Protein AF-A0A920N0S4-F1 (afdb_monomer)

Structure (mmCIF, N/CA/C/O backbone):
data_AF-A0A920N0S4-F1
#
_entry.id   AF-A0A920N0S4-F1
#
loop_
_atom_site.group_PDB
_atom_site.id
_atom_site.type_symbol
_atom_site.label_atom_id
_atom_site.label_alt_id
_atom_site.label_comp_id
_atom_site.label_asym_id
_atom_site.label_entity_id
_atom_site.label_seq_id
_atom_site.pdbx_PDB_ins_code
_atom_site.Cartn_x
_atom_site.Cartn_y
_atom_site.Cartn_z
_atom_site.occupancy
_atom_site.B_iso_or_equiv
_atom_site.auth_seq_id
_atom_site.auth_comp_id
_atom_site.auth_asym_id
_atom_site.auth_atom_id
_atom_site.pdbx_PDB_model_num
ATOM 1 N N . MET A 1 1 ? 4.474 -40.542 64.700 1.00 45.81 1 MET A N 1
ATOM 2 C CA . MET A 1 1 ? 4.600 -39.712 63.486 1.00 45.81 1 MET A CA 1
ATOM 3 C C . MET A 1 1 ? 3.726 -40.309 62.393 1.00 45.81 1 MET A C 1
ATOM 5 O O . MET A 1 1 ? 4.034 -41.413 61.963 1.00 45.81 1 MET A O 1
ATOM 9 N N . PRO A 1 2 ? 2.657 -39.629 61.958 1.00 41.72 2 PRO A N 1
ATOM 10 C CA . PRO A 1 2 ? 2.145 -39.793 60.608 1.00 41.72 2 PRO A CA 1
ATOM 11 C C . PRO A 1 2 ? 2.327 -38.503 59.801 1.00 41.72 2 PRO A C 1
ATOM 13 O O . PRO A 1 2 ? 2.263 -37.389 60.316 1.00 41.72 2 PRO A O 1
ATOM 16 N N . SER A 1 3 ? 2.632 -38.725 58.531 1.00 47.34 3 SER A N 1
ATOM 17 C CA . SER A 1 3 ? 3.004 -37.777 57.488 1.00 47.34 3 SER A CA 1
ATOM 18 C C . SER A 1 3 ? 1.911 -36.733 57.211 1.00 47.34 3 SER A C 1
ATOM 20 O O . SER A 1 3 ? 0.746 -37.074 57.017 1.00 47.34 3 SER A O 1
ATOM 22 N N . LEU A 1 4 ? 2.318 -35.458 57.150 1.00 46.31 4 LEU A N 1
ATOM 23 C CA . LEU A 1 4 ? 1.557 -34.387 56.508 1.00 46.31 4 LEU A CA 1
ATOM 24 C C . LEU A 1 4 ? 1.602 -34.626 54.992 1.00 46.31 4 LEU A C 1
ATOM 26 O O . LEU A 1 4 ? 2.675 -34.574 54.388 1.00 46.31 4 LEU A O 1
ATOM 30 N N . LEU A 1 5 ? 0.449 -34.890 54.381 1.00 49.06 5 LEU A N 1
ATOM 31 C CA . LEU A 1 5 ? 0.295 -34.879 52.931 1.00 49.06 5 LEU A CA 1
ATOM 32 C C . LEU A 1 5 ? 0.122 -33.417 52.488 1.00 49.06 5 LEU A C 1
ATOM 34 O O . LEU A 1 5 ? -0.918 -32.805 52.728 1.00 49.06 5 LEU A O 1
ATOM 38 N N . SER A 1 6 ? 1.154 -32.839 51.880 1.00 50.31 6 SER A N 1
ATOM 39 C CA . SER A 1 6 ? 1.093 -31.500 51.289 1.00 50.31 6 SER A CA 1
ATOM 40 C C . SER A 1 6 ? 0.199 -31.514 50.049 1.00 50.31 6 SER A C 1
ATOM 42 O O . SER A 1 6 ? 0.543 -32.120 49.034 1.00 50.31 6 SER A O 1
ATOM 44 N N . LEU A 1 7 ? -0.947 -30.835 50.118 1.00 47.00 7 LEU A N 1
ATOM 45 C CA . LEU A 1 7 ? -1.831 -30.620 48.975 1.00 47.00 7 LEU A CA 1
ATOM 46 C C . LEU A 1 7 ? -1.265 -29.477 48.111 1.00 47.00 7 LEU A C 1
ATOM 48 O O . LEU A 1 7 ? -1.441 -28.299 48.416 1.00 47.00 7 LEU A O 1
ATOM 52 N N . LEU A 1 8 ? -0.553 -29.821 47.039 1.00 51.75 8 LEU A N 1
ATOM 53 C CA . LEU A 1 8 ? -0.160 -28.873 45.993 1.00 51.75 8 LEU A CA 1
ATOM 54 C C . LEU A 1 8 ? -1.383 -28.571 45.119 1.00 51.75 8 LEU A C 1
ATOM 56 O O . LEU A 1 8 ? -1.736 -29.340 44.227 1.00 51.75 8 LEU A O 1
ATOM 60 N N . VAL A 1 9 ? -2.045 -27.445 45.382 1.00 54.50 9 VAL A N 1
ATOM 61 C CA . VAL A 1 9 ? -3.072 -26.901 44.486 1.00 54.50 9 VAL A CA 1
ATOM 62 C C . VAL A 1 9 ? -2.357 -26.238 43.308 1.00 54.50 9 VAL A C 1
ATOM 64 O O . VAL A 1 9 ? -1.914 -25.096 43.390 1.00 54.50 9 VAL A O 1
ATOM 67 N N . LEU A 1 10 ? -2.220 -26.971 42.204 1.00 52.03 10 LEU A N 1
ATOM 68 C CA . LEU A 1 10 ? -1.845 -26.406 40.910 1.00 52.03 10 LEU A CA 1
ATOM 69 C C . LEU A 1 10 ? -3.023 -25.576 40.387 1.00 52.03 10 LEU A C 1
ATOM 71 O O . LEU A 1 10 ? -3.977 -26.106 39.820 1.00 52.03 10 LEU A O 1
ATOM 75 N N . TRP A 1 11 ? -2.965 -24.261 40.586 1.00 54.91 11 TRP A N 1
ATOM 76 C CA . TRP A 1 11 ? -3.819 -23.314 39.873 1.00 54.91 11 TRP A CA 1
ATOM 77 C C . TRP A 1 11 ? -3.369 -23.272 38.409 1.00 54.91 11 TRP A C 1
ATOM 79 O O . TRP A 1 11 ? -2.492 -22.500 38.023 1.00 54.91 11 TRP A O 1
ATOM 89 N N . ALA A 1 12 ? -3.944 -24.143 37.582 1.00 57.81 12 ALA A N 1
ATOM 90 C CA . ALA A 1 12 ? -3.866 -23.989 36.140 1.00 57.81 12 ALA A CA 1
ATOM 91 C C . ALA A 1 12 ? -4.608 -22.696 35.781 1.00 57.81 12 ALA A C 1
ATOM 93 O O . ALA A 1 12 ? -5.837 -22.639 35.837 1.00 57.81 12 ALA A O 1
ATOM 94 N N . VAL A 1 13 ? -3.864 -21.640 35.444 1.00 60.25 13 VAL A N 1
ATOM 95 C CA . VAL A 1 13 ? -4.428 -20.426 34.848 1.00 60.25 13 VAL A CA 1
ATOM 96 C C . VAL A 1 13 ? -4.911 -20.805 33.450 1.00 60.25 13 VAL A C 1
ATOM 98 O O . VAL A 1 13 ? -4.206 -20.649 32.457 1.00 60.25 13 VAL A O 1
ATOM 101 N N . ALA A 1 14 ? -6.119 -21.354 33.371 1.00 58.28 14 ALA A N 1
ATOM 102 C CA . ALA A 1 14 ? -6.861 -21.435 32.131 1.00 58.28 14 ALA A CA 1
ATOM 103 C C . ALA A 1 14 ? -7.267 -20.002 31.784 1.00 58.28 14 ALA A C 1
ATOM 105 O O . ALA A 1 14 ? -8.325 -19.530 32.199 1.00 58.28 14 ALA A O 1
ATOM 106 N N . VAL A 1 15 ? -6.402 -19.273 31.072 1.00 59.06 15 VAL A N 1
ATOM 107 C CA . VAL A 1 15 ? -6.841 -18.050 30.397 1.00 59.06 15 VAL A CA 1
ATOM 108 C C . VAL A 1 15 ? -8.001 -18.485 29.500 1.00 59.06 15 VAL A C 1
ATOM 110 O O . VAL A 1 15 ? -7.798 -19.344 28.637 1.00 59.06 15 VAL A O 1
ATOM 113 N N . PRO A 1 16 ? -9.232 -17.997 29.724 1.00 62.25 16 PRO A N 1
ATOM 114 C CA . PRO A 1 16 ? -10.369 -18.480 28.965 1.00 62.25 16 PRO A CA 1
ATOM 115 C C . PRO A 1 16 ? -10.143 -18.121 27.498 1.00 62.25 16 PRO A C 1
ATOM 117 O O . PRO A 1 16 ? -9.865 -16.966 27.182 1.00 62.25 16 PRO A O 1
ATOM 120 N N . LEU A 1 17 ? -10.289 -19.104 26.608 1.00 62.53 17 LEU A N 1
ATOM 121 C CA . LEU A 1 17 ? -10.136 -18.980 25.151 1.00 62.53 17 LEU A CA 1
ATOM 122 C C . LEU A 1 17 ? -10.852 -17.733 24.584 1.00 62.53 17 LEU A C 1
ATOM 124 O O . LEU A 1 17 ? -10.330 -17.046 23.712 1.00 62.53 17 LEU A O 1
ATOM 128 N N . ARG A 1 18 ? -11.987 -17.361 25.191 1.00 61.19 18 ARG A N 1
ATOM 129 C CA . ARG A 1 18 ? -12.744 -16.128 24.914 1.00 61.19 18 ARG A CA 1
ATOM 130 C C . ARG A 1 18 ? -11.948 -14.828 25.066 1.00 61.19 18 ARG A C 1
ATOM 132 O O . ARG A 1 18 ? -12.158 -13.902 24.294 1.00 61.19 18 ARG A O 1
ATOM 139 N N . ALA A 1 19 ? -11.077 -14.717 26.066 1.00 62.78 19 ALA A N 1
ATOM 140 C CA . ALA A 1 19 ? -10.264 -13.518 26.266 1.00 62.78 19 ALA A CA 1
ATOM 141 C C . ALA A 1 19 ? -9.193 -13.379 25.173 1.00 62.78 19 ALA A C 1
ATOM 143 O O . ALA A 1 19 ? -8.926 -12.265 24.726 1.00 62.78 19 ALA A O 1
ATOM 144 N N . ALA A 1 20 ? -8.632 -14.502 24.711 1.00 63.59 20 ALA A N 1
ATOM 145 C CA . ALA A 1 20 ? -7.698 -14.527 23.590 1.00 63.59 20 ALA A CA 1
ATOM 146 C C . ALA A 1 20 ? -8.391 -14.155 22.266 1.00 63.59 20 ALA A C 1
ATOM 148 O O . ALA A 1 20 ? -7.874 -13.312 21.542 1.00 63.59 20 ALA A O 1
ATOM 149 N N . GLU A 1 21 ? -9.591 -14.683 21.991 1.00 63.84 21 GLU A N 1
ATOM 150 C CA . GLU A 1 21 ? -10.381 -14.314 20.801 1.00 63.84 21 GLU A CA 1
ATOM 151 C C . GLU A 1 21 ? -10.767 -12.823 20.782 1.00 63.84 21 GLU A C 1
ATOM 153 O O . GLU A 1 21 ? -10.617 -12.152 19.765 1.00 63.84 21 GLU A O 1
ATOM 158 N N . ILE A 1 22 ? -11.206 -12.260 21.917 1.00 68.81 22 ILE A N 1
ATOM 159 C CA . ILE A 1 22 ? -11.547 -10.826 22.014 1.00 68.81 22 ILE A CA 1
ATOM 160 C C . ILE A 1 22 ? -10.312 -9.936 21.827 1.00 68.81 22 ILE A C 1
ATOM 162 O O . ILE A 1 22 ? -10.424 -8.831 21.291 1.00 68.81 22 ILE A O 1
ATOM 166 N N . ALA A 1 23 ? -9.147 -10.370 22.312 1.00 71.44 23 ALA A N 1
ATOM 167 C CA . ALA A 1 23 ? -7.898 -9.651 22.090 1.00 71.44 23 ALA A CA 1
ATOM 168 C C . ALA A 1 23 ? -7.498 -9.693 20.608 1.00 71.44 23 ALA A C 1
ATOM 170 O O . ALA A 1 23 ? -7.101 -8.668 20.056 1.00 71.44 23 ALA A O 1
ATOM 171 N N . ASP A 1 24 ? -7.680 -10.841 19.957 1.00 81.38 24 ASP A N 1
ATOM 172 C CA . ASP A 1 24 ? -7.362 -11.048 18.546 1.00 81.38 24 ASP A CA 1
ATOM 173 C C . ASP A 1 24 ? -8.253 -10.201 17.612 1.00 81.38 24 ASP A C 1
ATOM 175 O O . ASP A 1 24 ? -7.750 -9.605 16.660 1.00 81.38 24 ASP A O 1
ATOM 179 N N . ASP A 1 25 ? -9.533 -10.016 17.965 1.00 90.56 25 ASP A N 1
ATOM 180 C CA . ASP A 1 25 ? -10.475 -9.088 17.308 1.00 90.56 25 ASP A CA 1
ATOM 181 C C . ASP A 1 25 ? -10.088 -7.599 17.466 1.00 90.56 25 ASP A C 1
ATOM 183 O O . ASP A 1 25 ? -10.662 -6.732 16.806 1.00 90.56 25 ASP A O 1
ATOM 187 N N . LYS A 1 26 ? -9.139 -7.263 18.350 1.00 91.56 26 LYS A N 1
ATOM 188 C CA . LYS A 1 26 ? -8.695 -5.879 18.611 1.00 91.56 26 LYS A CA 1
ATOM 189 C C . LYS A 1 26 ? -7.264 -5.604 18.159 1.00 91.56 26 LYS A C 1
ATOM 191 O O . LYS A 1 26 ? -6.896 -4.437 18.014 1.00 91.56 26 LYS A O 1
ATOM 196 N N . THR A 1 27 ? -6.454 -6.639 17.946 1.00 96.88 27 THR A N 1
ATOM 197 C CA . THR A 1 27 ? -5.087 -6.499 17.438 1.00 96.88 27 THR A CA 1
ATOM 198 C C . THR A 1 27 ? -5.108 -5.994 15.998 1.00 96.88 27 THR A C 1
ATOM 200 O O . THR A 1 27 ? -5.708 -6.610 15.120 1.00 96.88 27 THR A O 1
ATOM 203 N N . LEU A 1 28 ? -4.407 -4.889 15.734 1.00 98.56 28 LEU A N 1
ATOM 204 C CA . LEU A 1 28 ? -4.294 -4.325 14.392 1.00 98.56 28 LEU A CA 1
ATOM 205 C C . LEU A 1 28 ? -3.564 -5.296 13.456 1.00 98.56 28 LEU A C 1
ATOM 207 O O . LEU A 1 28 ? -2.417 -5.664 13.713 1.00 98.56 28 LEU A O 1
ATOM 211 N N . ARG A 1 29 ? -4.206 -5.686 12.353 1.00 98.69 29 ARG A N 1
ATOM 212 C CA . ARG A 1 29 ? -3.587 -6.518 11.313 1.00 98.69 29 ARG A CA 1
ATOM 213 C C . ARG A 1 29 ? -2.856 -5.641 10.317 1.00 98.69 29 ARG A C 1
ATOM 215 O O . ARG A 1 29 ? -3.482 -4.852 9.612 1.00 98.69 29 ARG A O 1
ATOM 222 N N . VAL A 1 30 ? -1.538 -5.766 10.265 1.00 98.88 30 VAL A N 1
ATOM 223 C CA . VAL A 1 30 ? -0.697 -5.002 9.345 1.00 98.88 30 VAL A CA 1
ATOM 224 C C . VAL A 1 30 ? -0.397 -5.849 8.119 1.00 98.88 30 VAL A C 1
ATOM 226 O O . VAL A 1 30 ? 0.149 -6.944 8.217 1.00 98.88 30 VAL A O 1
ATOM 229 N N . PHE A 1 31 ? -0.729 -5.308 6.960 1.00 98.94 31 PHE A N 1
ATOM 230 C CA . PHE A 1 31 ? -0.519 -5.913 5.659 1.00 98.94 31 PHE A CA 1
ATOM 231 C C . PHE A 1 31 ? 0.502 -5.090 4.878 1.00 98.94 31 PHE A C 1
ATOM 233 O O . PHE A 1 31 ? 0.344 -3.880 4.719 1.00 98.94 31 PHE A O 1
ATOM 240 N N . ILE A 1 32 ? 1.558 -5.730 4.388 1.00 98.94 32 ILE A N 1
ATOM 241 C CA . ILE A 1 32 ? 2.619 -5.053 3.640 1.00 98.94 32 ILE A CA 1
ATOM 242 C C . ILE A 1 32 ? 2.406 -5.311 2.151 1.00 98.94 32 ILE A C 1
ATOM 244 O O . ILE A 1 32 ? 2.214 -6.448 1.744 1.00 98.94 32 ILE A O 1
ATOM 248 N N . PHE A 1 33 ? 2.435 -4.262 1.339 1.00 98.94 33 PHE A N 1
ATOM 249 C CA . PHE A 1 33 ? 2.289 -4.304 -0.111 1.00 98.94 33 PHE A CA 1
ATOM 250 C C . PHE A 1 33 ? 3.579 -3.799 -0.748 1.00 98.94 33 PHE A C 1
ATOM 252 O O . PHE A 1 33 ? 4.012 -2.679 -0.472 1.00 98.94 33 PHE A O 1
ATOM 259 N N . ALA A 1 34 ? 4.183 -4.603 -1.616 1.00 98.81 34 ALA A N 1
ATOM 260 C CA . ALA A 1 34 ? 5.429 -4.258 -2.279 1.00 98.81 34 ALA A CA 1
ATOM 261 C C . ALA A 1 34 ? 5.459 -4.710 -3.744 1.00 98.81 34 ALA A C 1
ATOM 263 O O . ALA A 1 34 ? 4.808 -5.684 -4.125 1.00 98.81 34 ALA A O 1
ATOM 264 N N . GLY A 1 35 ? 6.183 -3.972 -4.585 1.00 98.25 35 GLY A N 1
ATOM 265 C CA . GLY A 1 35 ? 6.384 -4.349 -5.984 1.00 98.25 35 GLY A CA 1
ATOM 266 C C . GLY A 1 35 ? 6.456 -3.171 -6.950 1.00 98.25 35 GLY A C 1
ATOM 267 O O . GLY A 1 35 ? 6.890 -2.073 -6.592 1.00 98.25 35 GLY A O 1
ATOM 268 N N . GLN A 1 36 ? 6.037 -3.392 -8.196 1.00 97.69 36 GLN A N 1
ATOM 269 C CA . GLN A 1 36 ? 6.208 -2.418 -9.277 1.00 97.69 36 GLN A CA 1
ATOM 270 C C . GLN A 1 36 ? 4.921 -1.690 -9.694 1.00 97.69 36 GLN A C 1
ATOM 272 O O . GLN A 1 36 ? 4.044 -1.457 -8.871 1.00 97.69 36 GLN A O 1
ATOM 277 N N . SER A 1 37 ? 4.805 -1.267 -10.957 1.00 97.31 37 SER A N 1
ATOM 278 C CA . SER A 1 37 ? 3.706 -0.455 -11.503 1.00 97.31 37 SER A CA 1
ATOM 279 C C . SER A 1 37 ? 2.335 -1.076 -11.253 1.00 97.31 37 SER A C 1
ATOM 281 O O . SER A 1 37 ? 1.411 -0.368 -10.860 1.00 97.31 37 SER A O 1
ATOM 283 N N . ASN A 1 38 ? 2.209 -2.395 -11.381 1.00 97.56 38 ASN A N 1
ATOM 284 C CA . ASN A 1 38 ? 0.956 -3.088 -11.090 1.00 97.56 38 ASN A CA 1
ATOM 285 C C . ASN A 1 38 ? 0.594 -3.026 -9.599 1.00 97.56 38 ASN A C 1
ATOM 287 O O . ASN A 1 38 ? -0.568 -2.815 -9.260 1.00 97.56 38 ASN A O 1
ATOM 291 N N . MET A 1 39 ? 1.587 -3.101 -8.702 1.00 98.50 39 MET A N 1
ATOM 292 C CA . MET A 1 39 ? 1.379 -2.841 -7.275 1.00 98.50 39 MET A CA 1
ATOM 293 C C . MET A 1 39 ? 1.001 -1.379 -7.018 1.00 98.50 39 MET A C 1
ATOM 295 O O . MET A 1 39 ? 0.101 -1.104 -6.231 1.00 98.50 39 MET A O 1
ATOM 299 N N . VAL A 1 40 ? 1.659 -0.424 -7.684 1.00 98.19 40 VAL A N 1
ATOM 300 C CA . VAL A 1 40 ? 1.305 1.003 -7.606 1.00 98.19 40 VAL A CA 1
ATOM 301 C C . VAL A 1 40 ? -0.158 1.213 -8.011 1.00 98.19 40 VAL A C 1
ATOM 303 O O . VAL A 1 40 ? -0.849 1.981 -7.345 1.00 98.19 40 VAL A O 1
ATOM 306 N N . GLY A 1 41 ? -0.637 0.485 -9.021 1.00 97.06 41 GLY A N 1
ATOM 307 C CA . GLY A 1 41 ? -1.907 0.737 -9.699 1.00 97.06 41 GLY A CA 1
ATOM 308 C C . GLY A 1 41 ? -1.732 1.635 -10.924 1.00 97.06 41 GLY A C 1
ATOM 309 O O . GLY A 1 41 ? -2.649 2.368 -11.289 1.00 97.06 41 GLY A O 1
ATOM 310 N N . SER A 1 42 ? -0.537 1.654 -11.524 1.00 95.62 42 SER A N 1
ATOM 311 C CA . SER A 1 42 ? -0.236 2.461 -12.709 1.00 95.62 42 SER A CA 1
ATOM 312 C C . SER A 1 42 ? -1.216 2.177 -13.850 1.00 95.62 42 SER A C 1
ATOM 314 O O . SER A 1 42 ? -1.773 1.089 -13.952 1.00 95.62 42 SER A O 1
ATOM 316 N N . ASP A 1 43 ? -1.451 3.195 -14.678 1.00 93.31 43 ASP A N 1
ATOM 317 C CA . ASP A 1 43 ? -2.398 3.209 -15.806 1.00 93.31 43 ASP A CA 1
ATOM 318 C C . ASP A 1 43 ? -3.881 3.014 -15.464 1.00 93.31 43 ASP A C 1
ATOM 320 O O . ASP A 1 43 ? -4.752 3.237 -16.314 1.00 93.31 43 ASP A O 1
ATOM 324 N N . SER A 1 44 ? -4.199 2.726 -14.204 1.00 95.38 44 SER A N 1
ATOM 325 C CA . SER A 1 44 ? -5.551 2.880 -13.691 1.00 95.38 44 SER A CA 1
ATOM 326 C C . SER A 1 44 ? -5.912 4.360 -13.525 1.00 95.38 44 SER A C 1
ATOM 328 O O . SER A 1 44 ? -5.057 5.244 -13.458 1.00 95.38 44 SER A O 1
ATOM 330 N N . LYS A 1 45 ? -7.211 4.646 -13.476 1.00 96.38 45 LYS A N 1
ATOM 331 C CA . LYS A 1 45 ? -7.749 6.004 -13.394 1.00 96.38 45 LYS A CA 1
ATOM 332 C C . LYS A 1 45 ? -8.960 5.986 -12.479 1.00 96.38 45 LYS A C 1
ATOM 334 O O . LYS A 1 45 ? -9.964 5.364 -12.816 1.00 96.38 45 LYS A O 1
ATOM 339 N N . VAL A 1 46 ? -8.908 6.723 -11.370 1.00 96.75 46 VAL A N 1
ATOM 340 C CA . VAL A 1 46 ? -10.055 6.869 -10.452 1.00 96.75 46 VAL A CA 1
ATOM 341 C C . VAL A 1 46 ? -11.312 7.315 -11.208 1.00 96.75 46 VAL A C 1
ATOM 343 O O . VAL A 1 46 ? -12.395 6.784 -10.987 1.00 96.75 46 VAL A O 1
ATOM 346 N N . LYS A 1 47 ? -11.171 8.223 -12.184 1.00 96.38 47 LYS A N 1
ATOM 347 C CA . LYS A 1 47 ? -12.289 8.695 -13.022 1.00 96.38 47 LYS A CA 1
ATOM 348 C C . LYS A 1 47 ? -13.003 7.589 -13.811 1.00 96.38 47 LYS A C 1
ATOM 350 O O . LYS A 1 47 ? -14.174 7.745 -14.139 1.00 96.38 47 LYS A O 1
ATOM 355 N N . ASP A 1 48 ? -12.316 6.490 -14.118 1.00 95.94 48 ASP A N 1
ATOM 356 C CA . ASP A 1 48 ? -12.871 5.373 -14.881 1.00 95.94 48 ASP A CA 1
ATOM 357 C C . ASP A 1 48 ? -13.564 4.336 -13.980 1.00 95.94 48 ASP A C 1
ATOM 359 O O . ASP A 1 48 ? -14.194 3.416 -14.494 1.00 95.94 48 ASP A O 1
ATOM 363 N N . ILE A 1 49 ? -13.516 4.482 -12.648 1.00 95.56 49 ILE A N 1
ATOM 364 C CA . ILE A 1 49 ? -13.995 3.457 -11.706 1.00 95.56 49 ILE A CA 1
ATOM 365 C C . ILE A 1 49 ? -15.476 3.108 -11.884 1.00 95.56 49 ILE A C 1
ATOM 367 O O . ILE A 1 49 ? -15.866 1.950 -11.753 1.00 95.56 49 ILE A O 1
ATOM 371 N N . LYS A 1 50 ? -16.296 4.085 -12.290 1.00 95.25 50 LYS A N 1
ATOM 372 C CA . LYS A 1 50 ? -17.729 3.897 -12.572 1.00 95.25 50 LYS A CA 1
ATOM 373 C C . LYS A 1 50 ? -17.995 2.910 -13.712 1.00 95.25 50 LYS A C 1
ATOM 375 O O . LYS A 1 50 ? -19.089 2.365 -13.798 1.00 95.25 50 LYS A O 1
ATOM 380 N N . ARG A 1 51 ? -17.002 2.657 -14.570 1.00 96.44 51 ARG A N 1
ATOM 381 C CA . ARG A 1 51 ? -17.077 1.681 -15.668 1.00 96.44 51 ARG A CA 1
ATOM 382 C C . ARG A 1 51 ? -16.866 0.243 -15.191 1.00 96.44 51 ARG A C 1
ATOM 384 O O . ARG A 1 51 ? -17.089 -0.680 -15.966 1.00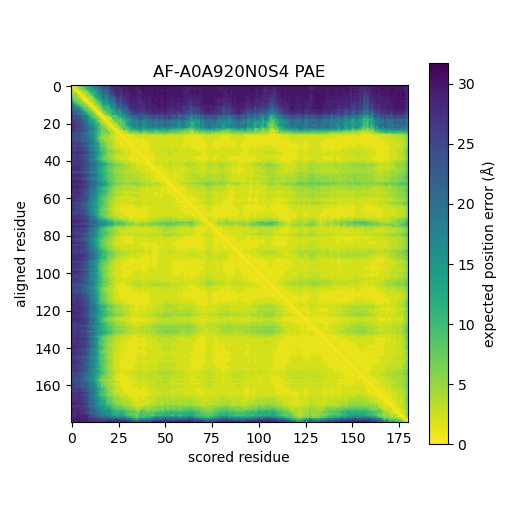 96.44 51 ARG A O 1
ATOM 391 N N . PHE A 1 52 ? -16.462 0.050 -13.935 1.00 94.44 52 PHE A N 1
ATOM 392 C CA . PHE A 1 52 ? -16.209 -1.255 -13.336 1.00 94.44 52 PHE A CA 1
ATOM 393 C C . PHE A 1 52 ? -17.044 -1.410 -12.054 1.00 94.44 52 PHE A C 1
ATOM 395 O O . PHE A 1 52 ? -16.535 -1.179 -10.955 1.00 94.44 52 PHE A O 1
ATOM 402 N N . PRO A 1 53 ? -18.326 -1.815 -12.168 1.00 94.12 53 PRO A N 1
ATOM 403 C CA . PRO A 1 53 ? -19.279 -1.808 -11.057 1.00 94.12 53 PRO A CA 1
ATOM 404 C C . PRO A 1 53 ? -18.793 -2.461 -9.753 1.00 94.12 53 PRO A C 1
ATOM 406 O O . PRO A 1 53 ? -19.031 -1.880 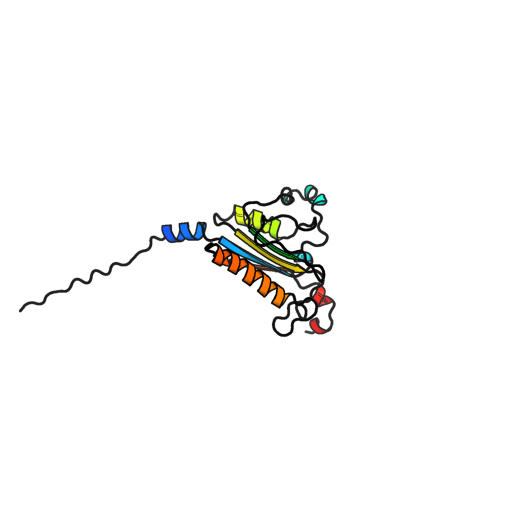-8.695 1.00 94.12 53 PRO A O 1
ATOM 409 N N . PRO A 1 54 ? -18.050 -3.592 -9.768 1.00 94.06 54 PRO A N 1
ATOM 410 C CA . PRO A 1 54 ? -17.533 -4.181 -8.534 1.00 94.06 54 PRO A CA 1
ATOM 411 C C . PRO A 1 54 ? -16.598 -3.265 -7.734 1.00 94.06 54 PRO A C 1
ATOM 413 O O . PRO A 1 54 ? -16.406 -3.497 -6.543 1.00 94.06 54 PRO A O 1
ATOM 416 N N . PHE A 1 55 ? -15.996 -2.243 -8.345 1.00 95.25 55 PHE A N 1
ATOM 417 C CA . PHE A 1 55 ? -15.007 -1.358 -7.720 1.00 95.25 55 PHE A CA 1
ATOM 418 C C . PHE A 1 55 ? -15.545 0.031 -7.373 1.00 95.25 55 PHE A C 1
ATOM 420 O O . PHE A 1 55 ? -14.830 0.796 -6.733 1.00 95.25 55 PHE A O 1
ATOM 427 N N . VAL A 1 56 ? -16.795 0.342 -7.720 1.00 96.50 56 VAL A N 1
ATOM 428 C CA . VAL A 1 56 ? -17.435 1.608 -7.335 1.00 96.50 56 VAL A CA 1
ATOM 429 C C . VAL A 1 56 ? -17.396 1.788 -5.813 1.00 96.50 56 VAL A C 1
ATOM 431 O O . VAL A 1 56 ? -17.583 0.832 -5.054 1.00 96.50 56 VAL A O 1
ATOM 434 N N . GLY A 1 57 ? -17.115 3.016 -5.380 1.00 96.06 57 GLY A N 1
ATOM 435 C CA . GLY A 1 57 ? -16.915 3.405 -3.988 1.00 96.06 57 GLY A CA 1
ATOM 436 C C . GLY A 1 57 ? -15.453 3.353 -3.538 1.00 96.06 57 GLY A C 1
ATOM 437 O O . GLY A 1 57 ? -15.114 4.003 -2.555 1.00 96.06 57 GLY A O 1
ATOM 438 N N . LEU A 1 58 ? -14.566 2.642 -4.249 1.00 96.62 58 LEU A N 1
ATOM 439 C CA . LEU A 1 58 ? -13.133 2.611 -3.915 1.00 96.62 58 LEU A CA 1
ATOM 440 C C . LEU A 1 58 ? -12.403 3.918 -4.266 1.00 96.62 58 LEU A C 1
ATOM 442 O O . LEU A 1 58 ? -11.237 4.075 -3.914 1.00 96.62 58 LEU A O 1
ATOM 446 N N . GLU A 1 59 ? -13.068 4.855 -4.943 1.00 95.62 59 GLU A N 1
ATOM 447 C CA . GLU A 1 59 ? -12.584 6.222 -5.123 1.00 95.62 59 GLU A CA 1
ATOM 448 C C . GLU A 1 59 ? -12.655 7.074 -3.849 1.00 95.62 59 GLU A C 1
ATOM 450 O O . GLU A 1 59 ? -12.018 8.124 -3.796 1.00 95.62 59 GLU A O 1
ATOM 455 N N . GLN A 1 60 ? -13.432 6.644 -2.851 1.00 97.00 60 GLN A N 1
ATOM 456 C CA . GLN A 1 60 ? -13.583 7.346 -1.580 1.00 97.00 60 GLN A CA 1
ATOM 457 C C . GLN A 1 60 ? -12.583 6.826 -0.539 1.00 97.00 60 GLN A C 1
ATOM 459 O O . GLN A 1 60 ? -12.212 5.646 -0.579 1.00 97.00 60 GLN A O 1
ATOM 464 N N . PRO A 1 61 ? -12.176 7.668 0.426 1.00 98.12 61 PRO A N 1
ATOM 465 C CA . PRO A 1 61 ? -11.405 7.212 1.572 1.00 98.12 61 PRO A CA 1
ATOM 466 C C . PRO A 1 61 ? -12.113 6.096 2.355 1.00 98.12 61 PRO A C 1
ATOM 468 O O . PRO A 1 61 ? -13.314 6.144 2.622 1.00 98.12 61 PRO A O 1
ATOM 471 N N . GLN A 1 62 ? -11.345 5.090 2.763 1.00 98.44 62 GLN A N 1
ATOM 472 C CA . GLN A 1 62 ? -11.731 4.047 3.707 1.00 98.44 62 GLN A CA 1
ATOM 473 C C . GLN A 1 62 ? -11.198 4.433 5.094 1.00 98.44 62 GLN A C 1
ATOM 475 O O . GLN A 1 62 ? -10.144 3.968 5.521 1.00 98.44 62 GLN A O 1
ATOM 480 N N . GLU A 1 63 ? -11.930 5.306 5.791 1.00 98.12 63 GLU A N 1
ATOM 481 C CA . GLU A 1 63 ? -11.511 5.966 7.047 1.00 98.12 63 GLU A CA 1
ATOM 482 C C . GLU A 1 63 ? -11.120 5.005 8.183 1.00 98.12 63 GLU A C 1
ATOM 484 O O . GLU A 1 63 ? -10.320 5.336 9.056 1.00 98.12 63 GLU A O 1
ATOM 489 N N . SER A 1 64 ? -11.669 3.788 8.187 1.00 97.38 64 SER A N 1
ATOM 490 C CA . SER A 1 64 ? -11.357 2.766 9.192 1.00 97.38 64 SER A CA 1
ATOM 491 C C . SER A 1 64 ? -10.030 2.037 8.945 1.00 97.38 64 SER A C 1
ATOM 493 O O . SER A 1 64 ? -9.576 1.294 9.820 1.00 97.38 64 SER A O 1
ATOM 495 N N . VAL A 1 65 ? -9.400 2.235 7.782 1.00 98.75 65 VAL A N 1
ATOM 496 C CA . VAL A 1 65 ? -8.178 1.539 7.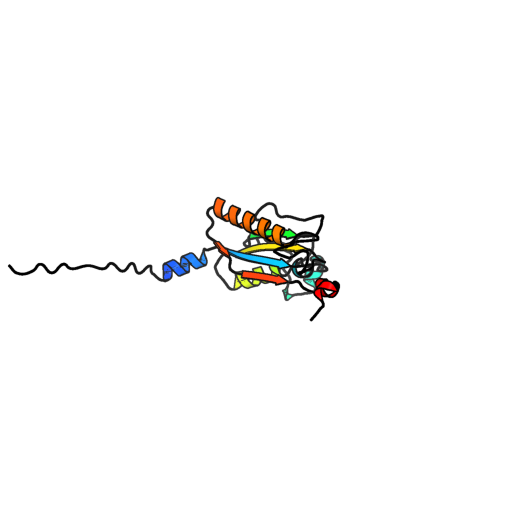371 1.00 98.75 65 VAL A CA 1
ATOM 497 C C . VAL A 1 65 ? -7.001 2.504 7.389 1.00 98.75 65 VAL A C 1
ATOM 499 O O . VAL A 1 65 ? -6.969 3.488 6.653 1.00 98.75 65 VAL A O 1
ATOM 502 N N . ARG A 1 66 ? -5.998 2.195 8.217 1.00 98.81 66 ARG A N 1
ATOM 503 C CA . ARG A 1 66 ? -4.762 2.986 8.286 1.00 98.81 66 ARG A CA 1
ATOM 504 C C . ARG A 1 66 ? -3.875 2.676 7.090 1.00 98.81 66 ARG A C 1
ATOM 506 O O . ARG A 1 66 ? -3.694 1.512 6.742 1.00 98.81 66 ARG A O 1
ATOM 513 N N . PHE A 1 67 ? -3.268 3.699 6.515 1.00 98.88 67 PHE A N 1
ATOM 514 C CA . PHE A 1 67 ? -2.436 3.577 5.332 1.00 98.88 67 PHE A CA 1
ATOM 515 C C . PHE A 1 67 ? -1.149 4.379 5.482 1.00 98.88 67 PHE A C 1
ATOM 517 O O . PHE A 1 67 ? -1.180 5.570 5.778 1.00 98.88 67 PHE A O 1
ATOM 524 N N . SER A 1 68 ? -0.023 3.705 5.286 1.00 98.88 68 SER A N 1
ATOM 525 C CA . SER A 1 68 ? 1.301 4.305 5.164 1.00 98.88 68 SER A CA 1
ATOM 526 C C . SER A 1 68 ? 1.867 3.917 3.806 1.00 98.88 68 SER A C 1
ATOM 528 O O . SER A 1 68 ? 1.752 2.756 3.401 1.00 98.88 68 SER A O 1
ATOM 530 N N . TYR A 1 69 ? 2.443 4.859 3.063 1.00 98.81 69 TYR A N 1
ATOM 531 C CA . TYR A 1 69 ? 2.940 4.551 1.727 1.00 98.81 69 TYR A CA 1
ATOM 532 C C . TYR A 1 69 ? 4.170 5.344 1.303 1.00 98.81 69 TYR A C 1
ATOM 534 O O . TYR A 1 69 ? 4.399 6.480 1.711 1.00 98.81 69 TYR A O 1
ATOM 542 N N . CYS A 1 70 ? 4.930 4.740 0.392 1.00 98.69 70 CYS A N 1
ATOM 543 C CA . CYS A 1 70 ? 5.978 5.386 -0.380 1.00 98.69 70 CYS A CA 1
ATOM 544 C C . CYS A 1 70 ? 5.917 4.889 -1.829 1.00 98.69 70 CYS A C 1
ATOM 546 O O . CYS A 1 70 ? 6.248 3.739 -2.122 1.00 98.69 70 CYS A O 1
ATOM 548 N N . LEU A 1 71 ? 5.462 5.750 -2.739 1.00 98.31 71 LEU A N 1
ATOM 549 C CA . LEU A 1 71 ? 5.199 5.397 -4.132 1.00 98.31 71 LEU A CA 1
ATOM 550 C C . LEU A 1 71 ? 6.088 6.195 -5.082 1.00 98.31 71 LEU A C 1
ATOM 552 O O . LEU A 1 71 ? 6.243 7.403 -4.924 1.00 98.31 71 LEU A O 1
ATOM 556 N N . GLY A 1 72 ? 6.609 5.535 -6.114 1.00 95.44 72 GLY A N 1
ATOM 557 C CA . GLY A 1 72 ? 7.318 6.185 -7.217 1.00 95.44 72 GLY A CA 1
ATOM 558 C C . GLY A 1 72 ? 8.841 6.020 -7.207 1.00 95.44 72 GLY A C 1
ATOM 559 O O . GLY A 1 72 ? 9.448 5.467 -6.289 1.00 95.44 72 GLY A O 1
ATOM 560 N N . ARG A 1 73 ? 9.455 6.485 -8.300 1.00 93.06 73 ARG A N 1
ATOM 561 C CA . ARG A 1 73 ? 10.885 6.338 -8.612 1.00 93.06 73 ARG A CA 1
ATOM 562 C C . ARG A 1 73 ? 11.725 7.412 -7.911 1.00 93.06 73 ARG A C 1
ATOM 564 O O . ARG A 1 73 ? 11.940 7.302 -6.708 1.00 93.06 73 ARG A O 1
ATOM 571 N N . GLN A 1 74 ? 12.170 8.443 -8.639 1.00 88.56 74 GLN A N 1
ATOM 572 C CA . GLN A 1 74 ? 12.938 9.575 -8.108 1.00 88.56 74 GLN A CA 1
ATOM 573 C C . GLN A 1 74 ? 12.054 10.509 -7.269 1.00 88.56 74 GLN A C 1
ATOM 575 O O . GLN A 1 74 ? 12.367 10.797 -6.118 1.00 88.56 74 GLN A O 1
ATOM 580 N N . ASN A 1 75 ? 10.908 10.919 -7.822 1.00 90.00 75 ASN A N 1
ATOM 581 C CA . ASN A 1 75 ? 9.935 11.763 -7.129 1.00 90.00 75 ASN A CA 1
ATOM 582 C C . ASN A 1 75 ? 8.954 10.880 -6.361 1.00 90.00 75 ASN A C 1
ATOM 584 O O . ASN A 1 75 ? 7.933 10.453 -6.902 1.00 90.00 75 ASN A O 1
ATOM 588 N N . LYS A 1 76 ? 9.303 10.553 -5.115 1.00 93.56 76 LYS A N 1
ATOM 589 C CA . LYS A 1 76 ? 8.488 9.674 -4.274 1.00 93.56 76 LYS A CA 1
ATOM 590 C C . LYS A 1 76 ? 7.359 10.452 -3.606 1.00 93.56 76 LYS A C 1
ATOM 592 O O . LYS A 1 76 ? 7.612 11.413 -2.887 1.00 93.56 76 LYS A O 1
ATOM 597 N N . THR A 1 77 ? 6.125 9.996 -3.783 1.00 97.50 77 THR A N 1
ATOM 598 C CA . THR A 1 77 ? 4.984 10.442 -2.978 1.00 97.50 77 THR A CA 1
ATOM 599 C C . THR A 1 77 ? 4.942 9.607 -1.703 1.00 97.50 77 THR A C 1
ATOM 601 O O . THR A 1 77 ? 4.926 8.377 -1.771 1.00 97.50 77 THR A O 1
ATOM 604 N N . ARG A 1 78 ? 4.938 10.262 -0.543 1.00 98.31 78 ARG A N 1
ATOM 605 C CA . ARG A 1 78 ? 4.910 9.613 0.773 1.00 98.31 78 ARG A CA 1
ATOM 606 C C . ARG A 1 78 ? 3.695 10.081 1.561 1.00 98.31 78 ARG A C 1
ATOM 608 O O . ARG A 1 78 ? 3.283 11.229 1.396 1.00 98.31 78 ARG A O 1
ATOM 615 N N . SER A 1 79 ? 3.134 9.207 2.389 1.00 98.25 79 SER A N 1
ATOM 616 C CA . SER A 1 79 ? 2.217 9.647 3.440 1.00 98.25 79 SER A CA 1
ATOM 617 C C . SER A 1 79 ? 2.991 10.358 4.550 1.00 98.25 79 SER A C 1
ATOM 619 O O . SER A 1 79 ? 4.163 10.061 4.791 1.00 98.25 79 SER A O 1
ATOM 621 N N . ASP A 1 80 ? 2.321 11.277 5.240 1.00 96.81 80 ASP A N 1
ATOM 622 C CA . ASP A 1 80 ? 2.789 11.798 6.523 1.00 96.81 80 ASP A CA 1
ATOM 623 C C . ASP A 1 80 ? 2.234 10.908 7.644 1.00 96.81 80 ASP A C 1
ATOM 625 O O . ASP A 1 80 ? 1.075 11.032 8.045 1.00 96.81 80 ASP A O 1
ATOM 629 N N . GLY A 1 81 ? 3.032 9.917 8.053 1.00 97.25 81 GLY A N 1
ATOM 630 C CA . GLY A 1 81 ? 2.613 8.865 8.982 1.00 97.25 81 GLY A CA 1
ATOM 631 C C . GLY A 1 81 ? 1.446 8.024 8.452 1.00 97.25 81 GLY A C 1
ATOM 632 O O . GLY A 1 81 ? 1.343 7.740 7.251 1.00 97.25 81 GLY A O 1
ATOM 633 N N . TRP A 1 82 ? 0.569 7.608 9.369 1.00 98.62 82 TRP A N 1
ATOM 634 C CA . TRP A 1 82 ? -0.663 6.877 9.064 1.00 98.62 82 TRP A CA 1
ATOM 635 C C . TRP A 1 82 ? -1.812 7.814 8.671 1.00 98.62 82 TRP A C 1
ATOM 637 O O . TRP A 1 82 ? -2.307 8.575 9.504 1.00 98.62 82 TRP A O 1
ATOM 647 N N . VAL A 1 83 ? -2.307 7.672 7.441 1.00 98.69 83 VAL A N 1
ATOM 648 C CA . VAL A 1 83 ? -3.500 8.363 6.915 1.00 98.69 83 VAL A CA 1
ATOM 649 C C . VAL A 1 83 ? -4.651 7.379 6.669 1.00 98.69 83 VAL A C 1
ATOM 651 O O . VAL A 1 83 ? -4.466 6.168 6.791 1.00 98.69 83 VAL A O 1
ATOM 654 N N . ALA A 1 84 ? -5.843 7.869 6.322 1.00 98.62 84 ALA A N 1
ATOM 655 C CA . ALA A 1 84 ? -6.919 7.010 5.828 1.00 98.62 84 ALA A CA 1
ATOM 656 C C . ALA A 1 84 ? -6.548 6.418 4.460 1.00 98.62 84 ALA A C 1
ATOM 658 O O . ALA A 1 84 ? -5.991 7.109 3.599 1.00 98.62 84 ALA A O 1
ATOM 659 N N . LEU A 1 85 ? -6.853 5.137 4.251 1.00 98.88 85 LEU A N 1
ATOM 660 C CA . LEU A 1 85 ? -6.629 4.481 2.969 1.00 98.88 85 LEU A CA 1
ATOM 661 C C . LEU A 1 85 ? -7.481 5.135 1.881 1.00 98.88 85 LEU A C 1
ATOM 663 O O . LEU A 1 85 ? -8.702 5.158 1.974 1.00 98.88 85 LEU A O 1
ATOM 667 N N . GLN A 1 86 ? -6.842 5.618 0.823 1.00 98.50 86 GLN A N 1
ATOM 668 C CA . GLN A 1 86 ? -7.508 6.299 -0.284 1.00 98.50 86 GLN A CA 1
ATOM 669 C C . GLN A 1 86 ? -6.660 6.203 -1.559 1.00 98.50 86 GLN A C 1
ATOM 671 O O . GLN A 1 86 ? -5.460 5.921 -1.467 1.00 98.50 86 GLN A O 1
ATOM 676 N N . PRO A 1 87 ? -7.243 6.451 -2.746 1.00 98.12 87 PRO A N 1
ATOM 677 C CA . PRO A 1 87 ? -6.468 6.620 -3.968 1.00 98.12 87 PRO A CA 1
ATOM 678 C C . PRO A 1 87 ? -5.378 7.686 -3.811 1.00 98.12 87 PRO A C 1
ATOM 680 O O . PRO A 1 87 ? -5.623 8.777 -3.300 1.00 98.12 87 PRO A O 1
ATOM 683 N N . VAL A 1 88 ? -4.180 7.398 -4.312 1.00 97.69 88 VAL A N 1
ATOM 684 C CA . VAL A 1 88 ? -3.056 8.345 -4.337 1.00 97.69 88 VAL A CA 1
ATOM 685 C C . VAL A 1 88 ? -2.809 8.734 -5.787 1.00 97.69 88 VAL A C 1
ATOM 687 O O . VAL A 1 88 ? -2.861 7.879 -6.659 1.00 97.69 88 VAL A O 1
ATOM 690 N N . ASN A 1 89 ? -2.554 10.012 -6.076 1.00 95.38 89 ASN A N 1
ATOM 691 C CA . ASN A 1 89 ? -2.252 10.505 -7.431 1.00 95.38 89 ASN A CA 1
ATOM 692 C C . ASN A 1 89 ? -3.298 10.136 -8.510 1.00 95.38 89 ASN A C 1
ATOM 694 O O . ASN A 1 89 ? -2.959 9.957 -9.678 1.00 95.38 89 ASN A O 1
ATOM 698 N N . GLY A 1 90 ? -4.578 10.022 -8.135 1.00 96.19 90 GLY A N 1
ATOM 699 C CA . GLY A 1 90 ? -5.672 9.754 -9.078 1.00 96.19 90 GLY A CA 1
ATOM 700 C C . GLY A 1 90 ? -5.690 8.339 -9.671 1.00 96.19 90 GLY A C 1
ATOM 701 O O . GLY A 1 90 ? -6.424 8.098 -10.635 1.00 96.19 90 GLY A O 1
ATOM 702 N N . ILE A 1 91 ? -4.922 7.412 -9.094 1.00 96.56 91 ILE A N 1
ATOM 703 C CA . ILE A 1 91 ? -4.855 6.003 -9.494 1.00 96.56 91 ILE A CA 1
ATOM 704 C C . ILE A 1 91 ? -5.425 5.086 -8.404 1.00 96.56 91 ILE A C 1
ATOM 706 O O . ILE A 1 91 ? -5.452 5.437 -7.225 1.00 96.56 91 ILE A O 1
ATOM 710 N N . VAL A 1 92 ? -5.882 3.903 -8.808 1.00 95.94 92 VAL A N 1
ATOM 711 C CA . VAL A 1 92 ? -6.396 2.845 -7.933 1.00 95.94 92 VAL A CA 1
ATOM 712 C C . VAL A 1 92 ? -5.439 1.656 -7.920 1.00 95.94 92 VAL A C 1
ATOM 714 O O . VAL A 1 92 ? -5.077 1.121 -8.965 1.00 95.94 92 VAL A O 1
ATOM 717 N N . GLY A 1 93 ? -5.033 1.227 -6.728 1.00 97.19 93 GLY A N 1
ATOM 718 C CA . GLY A 1 93 ? -4.207 0.038 -6.542 1.00 97.19 93 GLY A CA 1
ATOM 719 C C . GLY A 1 93 ? -4.973 -1.140 -5.921 1.00 97.19 93 GLY A C 1
ATOM 720 O O . GLY A 1 93 ? -6.119 -0.986 -5.473 1.00 97.19 93 GLY A O 1
ATOM 721 N N . PRO A 1 94 ? -4.352 -2.334 -5.879 1.00 98.19 94 PRO A N 1
ATOM 722 C CA . PRO A 1 94 ? -4.975 -3.543 -5.340 1.00 98.19 94 PRO A CA 1
ATOM 723 C C . PRO A 1 94 ? -5.360 -3.417 -3.857 1.00 98.19 94 PRO A C 1
ATOM 725 O O . PRO A 1 94 ? -6.346 -4.027 -3.434 1.00 98.19 94 PRO A O 1
ATOM 728 N N . GLU A 1 95 ? -4.649 -2.586 -3.088 1.00 98.69 95 GLU A N 1
ATOM 729 C CA . GLU A 1 95 ? -4.873 -2.331 -1.662 1.00 98.69 95 GLU A CA 1
ATOM 730 C C . GLU A 1 95 ? -6.305 -1.890 -1.351 1.00 98.69 95 GLU A C 1
ATOM 732 O O . GLU A 1 95 ? -6.858 -2.292 -0.331 1.00 98.69 95 GLU A O 1
ATOM 737 N N . LEU A 1 96 ? -6.934 -1.118 -2.245 1.00 98.62 96 LEU A N 1
ATOM 738 C CA . LEU A 1 96 ? -8.269 -0.564 -2.020 1.00 98.62 96 LEU A CA 1
ATOM 739 C C . LEU A 1 96 ? -9.314 -1.678 -1.995 1.00 98.62 96 LEU A C 1
ATOM 741 O O . LEU A 1 96 ? -10.144 -1.765 -1.088 1.00 98.62 96 LEU A O 1
ATOM 745 N N . SER A 1 97 ? -9.255 -2.552 -2.999 1.00 97.88 97 SER A N 1
ATOM 746 C CA . SER A 1 97 ? -10.178 -3.678 -3.122 1.00 97.88 97 SER A CA 1
ATOM 747 C C . SER A 1 97 ? -9.901 -4.760 -2.078 1.00 97.88 97 SER A C 1
ATOM 749 O O . SER A 1 97 ? -10.851 -5.334 -1.539 1.00 97.88 97 SER A O 1
ATOM 751 N N . PHE A 1 98 ? -8.621 -4.980 -1.753 1.00 98.69 98 PHE A N 1
ATOM 752 C CA . PHE A 1 98 ? -8.185 -5.879 -0.694 1.00 98.69 98 PHE A CA 1
ATOM 753 C C . PHE A 1 98 ? -8.746 -5.441 0.657 1.00 98.69 98 PHE A C 1
ATOM 755 O O . PHE A 1 98 ? -9.440 -6.223 1.300 1.00 98.69 98 PHE A O 1
ATOM 762 N N . ALA A 1 99 ? -8.521 -4.185 1.052 1.00 98.69 99 ALA A N 1
ATOM 763 C CA . ALA A 1 99 ? -8.962 -3.661 2.338 1.00 98.69 99 ALA A CA 1
ATOM 764 C C . ALA A 1 99 ? -10.474 -3.808 2.516 1.00 98.69 99 ALA A C 1
ATOM 766 O O . ALA A 1 99 ? -10.924 -4.395 3.495 1.00 98.69 99 ALA A O 1
ATOM 767 N N . ARG A 1 100 ? -11.257 -3.411 1.506 1.00 98.19 100 ARG A N 1
ATOM 768 C CA . ARG A 1 100 ? -12.717 -3.566 1.520 1.00 98.19 100 ARG A CA 1
ATOM 769 C C . ARG A 1 100 ? -13.152 -5.019 1.726 1.00 98.19 100 ARG A C 1
ATOM 771 O O . ARG A 1 100 ? -14.113 -5.273 2.445 1.00 98.19 100 ARG A O 1
ATOM 778 N N . LYS A 1 101 ? -12.484 -5.979 1.076 1.00 98.19 101 LYS A N 1
ATOM 779 C CA . LYS A 1 101 ? -12.822 -7.406 1.197 1.00 98.19 101 LYS A CA 1
ATOM 780 C C . LYS A 1 101 ? -12.401 -7.982 2.547 1.00 98.19 101 LYS A C 1
ATOM 782 O O . LYS A 1 101 ? -13.197 -8.686 3.157 1.00 98.19 101 LYS A O 1
ATOM 787 N N . VAL A 1 102 ? -11.200 -7.664 3.024 1.00 98.25 102 VAL A N 1
ATOM 788 C CA . VAL A 1 102 ? -10.691 -8.168 4.307 1.00 98.25 102 VAL A CA 1
ATOM 789 C C . VAL A 1 102 ? -11.462 -7.567 5.475 1.00 98.25 102 VAL A C 1
ATOM 791 O O . VAL A 1 102 ? -11.929 -8.317 6.324 1.00 98.25 102 VAL A O 1
ATOM 794 N N . SER A 1 103 ? -11.698 -6.253 5.490 1.00 97.50 103 SER A N 1
ATOM 795 C CA . SER A 1 103 ? -12.491 -5.597 6.539 1.00 97.50 103 SER A CA 1
ATOM 796 C C . SER A 1 103 ? -13.942 -6.080 6.600 1.00 97.50 103 SER A C 1
ATOM 798 O O . SER A 1 103 ? -14.564 -5.985 7.650 1.00 97.50 103 SER A O 1
ATOM 800 N N . ALA A 1 104 ? -14.494 -6.608 5.503 1.00 97.12 104 ALA A N 1
ATOM 801 C CA . ALA A 1 104 ? -15.808 -7.252 5.518 1.00 97.12 104 ALA A CA 1
ATOM 802 C C . ALA A 1 104 ? -15.770 -8.691 6.069 1.00 97.12 104 ALA A C 1
ATOM 804 O O . ALA A 1 104 ? -16.801 -9.209 6.492 1.00 97.12 104 ALA A O 1
ATOM 805 N N . ALA A 1 105 ? -14.607 -9.345 6.035 1.00 97.00 105 ALA A N 1
ATOM 806 C CA . ALA A 1 105 ? -14.435 -10.741 6.426 1.00 97.00 105 ALA A CA 1
ATOM 807 C C . ALA A 1 105 ? -13.953 -10.916 7.875 1.00 97.00 105 ALA A C 1
ATOM 809 O O . ALA A 1 105 ? -14.195 -11.967 8.466 1.00 97.00 105 ALA A O 1
ATOM 810 N N . ILE A 1 106 ? -13.275 -9.918 8.450 1.00 95.25 106 ILE A N 1
ATOM 811 C CA . ILE A 1 106 ? -12.715 -9.987 9.806 1.00 95.25 106 ILE A CA 1
ATOM 812 C C . ILE A 1 106 ? -13.174 -8.806 10.660 1.00 95.25 106 ILE A C 1
ATOM 814 O O . ILE A 1 106 ? -13.411 -7.713 10.154 1.00 95.25 106 ILE A O 1
ATOM 818 N N . LYS A 1 107 ? -13.258 -9.015 11.978 1.00 95.94 107 LYS A N 1
ATOM 819 C CA . LYS A 1 107 ? -13.599 -7.955 12.942 1.00 95.94 107 LYS A CA 1
ATOM 820 C C . LYS A 1 107 ? -12.406 -7.071 13.307 1.00 95.94 107 LYS A C 1
ATOM 822 O O . LYS A 1 107 ? -12.598 -5.917 13.683 1.00 95.94 107 LYS A O 1
ATOM 827 N N . ALA A 1 108 ? -11.195 -7.621 13.215 1.00 96.88 108 ALA A N 1
ATOM 828 C CA . ALA A 1 108 ? -9.973 -6.919 13.573 1.00 96.88 108 ALA A CA 1
ATOM 829 C C . ALA A 1 108 ? -9.743 -5.687 12.681 1.00 96.88 108 ALA A C 1
ATOM 831 O O . ALA A 1 108 ? -9.953 -5.761 11.465 1.00 96.88 108 ALA A O 1
ATOM 832 N N . PRO A 1 109 ? -9.279 -4.555 13.245 1.00 98.19 109 PRO A N 1
ATOM 833 C CA . PRO A 1 109 ? -8.895 -3.410 12.435 1.00 98.19 109 PRO A CA 1
ATOM 834 C C . PRO A 1 109 ? -7.684 -3.773 11.575 1.00 98.19 109 PRO A C 1
ATOM 836 O O . PRO A 1 109 ? -6.838 -4.574 11.982 1.00 98.19 109 PRO A O 1
ATOM 839 N N . ILE A 1 110 ? -7.566 -3.144 10.405 1.00 98.69 110 ILE A N 1
ATOM 840 C CA . ILE A 1 110 ? -6.452 -3.397 9.487 1.00 98.69 110 ILE A CA 1
ATOM 841 C C . ILE A 1 110 ? -5.665 -2.122 9.178 1.00 98.69 110 ILE A C 1
ATOM 843 O O . ILE A 1 110 ? -6.180 -1.001 9.236 1.00 98.69 110 ILE A O 1
ATOM 847 N N . ALA A 1 111 ? -4.395 -2.313 8.853 1.00 98.88 111 ALA A N 1
ATOM 848 C CA . ALA A 1 111 ? -3.479 -1.293 8.381 1.00 98.88 111 ALA A CA 1
ATOM 849 C C . ALA A 1 111 ? -2.704 -1.816 7.173 1.00 98.88 111 ALA A C 1
ATOM 851 O O . ALA A 1 111 ? -2.387 -3.003 7.097 1.00 98.88 111 ALA A O 1
ATOM 852 N N . ILE A 1 112 ? -2.376 -0.923 6.246 1.00 98.94 112 ILE A N 1
ATOM 853 C CA . ILE A 1 112 ? -1.619 -1.238 5.039 1.00 98.94 112 ILE A CA 1
ATOM 854 C C . ILE A 1 112 ? -0.365 -0.373 4.981 1.00 98.94 112 ILE A C 1
ATOM 856 O O . ILE A 1 112 ? -0.443 0.846 5.103 1.00 98.94 112 ILE A O 1
ATOM 860 N N . ILE A 1 113 ? 0.782 -1.006 4.749 1.00 98.94 113 ILE A N 1
ATOM 861 C CA . ILE A 1 113 ? 2.038 -0.330 4.415 1.00 98.94 113 ILE A CA 1
ATOM 862 C C . ILE A 1 113 ? 2.343 -0.648 2.955 1.00 98.94 113 ILE A C 1
ATOM 864 O O . ILE A 1 113 ? 2.501 -1.820 2.627 1.00 98.94 113 ILE A O 1
ATOM 868 N N . LYS A 1 114 ? 2.429 0.349 2.072 1.00 98.88 114 LYS A N 1
ATOM 869 C CA . LYS A 1 114 ? 2.643 0.129 0.633 1.00 98.88 114 LYS A CA 1
ATOM 870 C C . LYS A 1 114 ? 3.899 0.817 0.116 1.00 98.88 114 LYS A C 1
ATOM 872 O O . LYS A 1 114 ? 4.007 2.039 0.157 1.00 98.88 114 LYS A O 1
ATOM 877 N N . VAL A 1 115 ? 4.818 0.045 -0.454 1.00 98.88 115 VAL A N 1
ATOM 878 C CA . VAL A 1 115 ? 6.052 0.557 -1.059 1.00 98.88 115 VAL A CA 1
ATOM 879 C C . VAL A 1 115 ? 6.183 0.018 -2.470 1.00 98.88 115 VAL A C 1
ATOM 881 O O . VAL A 1 115 ? 6.419 -1.168 -2.663 1.00 98.88 115 VAL A O 1
ATOM 884 N N . ALA A 1 116 ? 6.007 0.869 -3.477 1.00 98.56 116 ALA A N 1
ATOM 885 C CA . ALA A 1 116 ? 6.005 0.395 -4.856 1.00 98.56 116 ALA A CA 1
ATOM 886 C C . ALA A 1 116 ? 6.458 1.451 -5.864 1.00 98.56 116 ALA A C 1
ATOM 888 O O . ALA A 1 116 ? 6.191 2.644 -5.710 1.00 98.56 116 ALA A O 1
ATOM 889 N N . ALA A 1 117 ? 7.126 1.011 -6.929 1.00 98.12 117 ALA A N 1
ATOM 890 C CA . ALA A 1 117 ? 7.576 1.892 -8.002 1.00 98.12 117 ALA A CA 1
ATOM 891 C C . ALA A 1 117 ? 7.652 1.154 -9.344 1.00 98.12 117 ALA A C 1
ATOM 893 O O . ALA A 1 117 ? 8.261 0.093 -9.450 1.00 98.12 117 ALA A O 1
ATOM 894 N N . GLY A 1 118 ? 7.043 1.726 -10.386 1.00 96.50 118 GLY A N 1
ATOM 895 C CA . GLY A 1 118 ? 7.042 1.133 -11.727 1.00 96.50 118 GLY A CA 1
ATOM 896 C C . GLY A 1 118 ? 8.432 0.986 -12.335 1.00 96.50 118 GLY A C 1
ATOM 897 O O . GLY A 1 118 ? 9.306 1.805 -12.070 1.00 96.50 118 GLY A O 1
ATOM 898 N N . GLY A 1 119 ? 8.620 -0.006 -13.210 1.00 94.50 119 GLY A N 1
ATOM 899 C CA . GLY A 1 119 ? 9.894 -0.280 -13.893 1.00 94.50 119 GLY A CA 1
ATOM 900 C C . GLY A 1 119 ? 11.061 -0.561 -12.945 1.00 94.50 119 GLY A C 1
ATOM 901 O O . GLY A 1 119 ? 12.162 -0.081 -13.190 1.00 94.50 119 GLY A O 1
ATOM 902 N N . THR A 1 120 ? 10.787 -1.248 -11.836 1.00 96.38 120 THR A N 1
ATOM 903 C CA . THR A 1 120 ? 11.810 -1.746 -10.912 1.00 96.38 120 THR A CA 1
ATOM 904 C C . THR A 1 120 ? 12.051 -3.221 -11.185 1.00 96.38 120 THR A C 1
ATOM 906 O O . THR A 1 120 ? 11.113 -3.944 -11.514 1.00 96.38 120 THR A O 1
ATOM 909 N N . 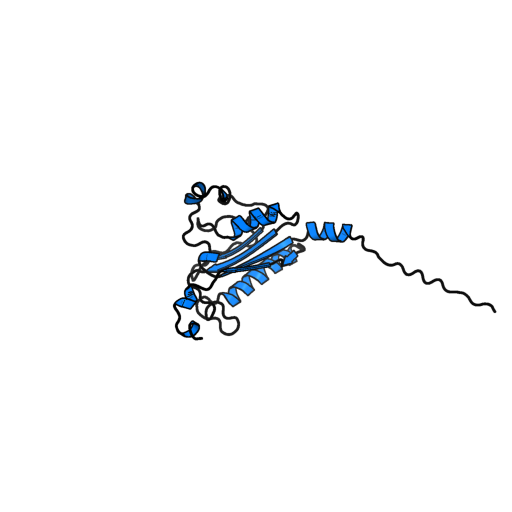HIS A 1 121 ? 13.291 -3.669 -11.046 1.00 95.56 121 HIS A N 1
ATOM 910 C CA . HIS A 1 121 ? 13.677 -5.065 -11.256 1.00 95.56 121 HIS A CA 1
ATOM 911 C C . HIS A 1 121 ? 13.842 -5.784 -9.919 1.00 95.56 121 HIS A C 1
ATOM 913 O O . HIS A 1 121 ? 14.283 -5.172 -8.939 1.00 95.56 121 HIS A O 1
ATOM 919 N N . LEU A 1 122 ? 13.549 -7.081 -9.885 1.00 94.94 122 LEU A N 1
ATOM 920 C CA . LEU A 1 122 ? 13.785 -7.925 -8.723 1.00 94.94 122 LEU A CA 1
ATOM 921 C C . LEU A 1 122 ? 15.282 -8.015 -8.432 1.00 94.94 122 LEU A C 1
ATOM 923 O O . LEU A 1 122 ? 15.710 -7.734 -7.316 1.00 94.94 122 LEU A O 1
ATOM 927 N N . GLY A 1 123 ? 16.074 -8.342 -9.457 1.00 92.62 123 GLY A N 1
ATOM 928 C CA . GLY A 1 123 ? 17.510 -8.595 -9.305 1.00 92.62 123 GLY A CA 1
ATOM 929 C C . GLY A 1 123 ? 18.356 -7.356 -8.990 1.00 92.62 123 GLY A C 1
ATOM 930 O O . GLY A 1 123 ? 19.494 -7.492 -8.547 1.00 92.62 123 GLY A O 1
ATOM 931 N N . GLY A 1 124 ? 17.812 -6.152 -9.199 1.00 95.06 124 GLY A N 1
ATOM 932 C CA . GLY A 1 124 ? 18.512 -4.883 -8.984 1.00 95.06 124 GLY A CA 1
ATOM 933 C C . GLY A 1 124 ? 17.892 -4.032 -7.880 1.00 95.06 124 GLY A C 1
ATOM 934 O O . GLY A 1 124 ? 18.436 -3.927 -6.784 1.00 95.06 124 GLY A O 1
ATOM 935 N N . ASP A 1 125 ? 16.747 -3.407 -8.162 1.00 97.19 125 ASP A N 1
ATOM 936 C CA . ASP A 1 125 ? 16.095 -2.475 -7.236 1.00 97.19 125 ASP A CA 1
ATOM 937 C C . ASP A 1 125 ? 15.659 -3.143 -5.925 1.00 97.19 125 ASP A C 1
ATOM 939 O O . ASP A 1 125 ? 15.727 -2.530 -4.856 1.00 97.19 125 ASP A O 1
ATOM 943 N N . TRP A 1 126 ? 15.190 -4.386 -6.010 1.00 97.81 126 TRP A N 1
ATOM 944 C CA . TRP A 1 126 ? 14.679 -5.160 -4.878 1.00 97.81 126 TRP A CA 1
ATOM 945 C C . TRP A 1 126 ? 15.678 -6.181 -4.325 1.00 97.81 126 TRP A C 1
ATOM 947 O O . TRP A 1 126 ? 15.315 -6.966 -3.449 1.00 97.81 126 TRP A O 1
ATOM 957 N N . ASN A 1 127 ? 16.929 -6.139 -4.783 1.00 96.94 127 ASN A N 1
ATOM 958 C CA . ASN A 1 127 ? 17.985 -7.005 -4.283 1.00 96.94 127 ASN A CA 1
ATOM 959 C C . ASN A 1 127 ? 18.300 -6.666 -2.810 1.00 96.94 127 ASN A C 1
ATOM 961 O O . ASN A 1 127 ? 18.556 -5.495 -2.502 1.00 96.94 127 ASN A O 1
ATOM 965 N N . PRO A 1 128 ? 18.258 -7.649 -1.894 1.00 97.00 128 PRO A N 1
ATOM 966 C CA . PRO A 1 128 ? 18.515 -7.410 -0.480 1.00 97.00 128 PRO A CA 1
ATOM 967 C C . PRO A 1 128 ? 19.991 -7.173 -0.147 1.00 97.00 128 PRO A C 1
ATOM 969 O O . PRO A 1 128 ? 20.275 -6.456 0.814 1.00 97.00 128 PRO A O 1
ATOM 972 N N . ASP A 1 129 ? 20.901 -7.747 -0.932 1.00 96.69 129 ASP A N 1
ATOM 973 C CA . ASP A 1 129 ? 22.337 -7.767 -0.657 1.00 96.69 129 ASP A CA 1
ATOM 974 C C . ASP A 1 129 ? 23.044 -6.610 -1.373 1.00 96.69 129 ASP A C 1
ATOM 976 O O . ASP A 1 129 ? 23.778 -5.833 -0.760 1.00 96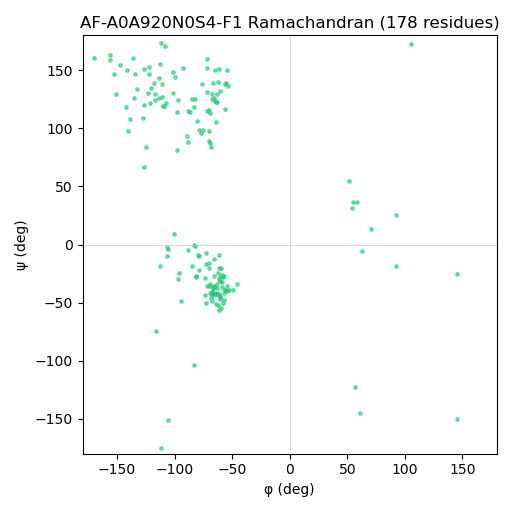.69 129 ASP A O 1
ATOM 980 N N . GLU A 1 130 ? 22.752 -6.438 -2.664 1.00 95.88 130 GLU A N 1
ATOM 981 C CA . GLU A 1 130 ? 23.369 -5.429 -3.531 1.00 95.88 130 GLU A CA 1
ATOM 982 C C . GLU A 1 130 ? 22.304 -4.566 -4.239 1.00 95.88 130 GLU A C 1
ATOM 984 O O . GLU A 1 130 ? 22.150 -4.621 -5.464 1.00 95.88 130 GLU A O 1
ATOM 989 N N . PRO A 1 131 ? 21.529 -3.749 -3.496 1.00 95.81 131 PRO A N 1
ATOM 990 C CA . PRO A 1 131 ? 20.466 -2.940 -4.081 1.00 95.81 131 PRO A CA 1
ATOM 991 C C . PRO A 1 131 ? 21.026 -1.890 -5.049 1.00 95.81 131 PRO A C 1
ATOM 993 O O . PRO A 1 131 ? 21.805 -1.005 -4.671 1.00 95.81 131 PRO A O 1
ATOM 996 N N . SER A 1 132 ? 20.545 -1.927 -6.289 1.00 94.38 132 SER A N 1
ATOM 997 C CA . SER A 1 132 ? 20.865 -0.959 -7.342 1.00 94.38 132 SER A CA 1
ATOM 998 C C . SER A 1 132 ? 19.645 -0.103 -7.714 1.00 94.38 132 SER A C 1
ATOM 1000 O O . SER A 1 132 ? 18.613 -0.134 -7.040 1.00 94.38 132 SER A O 1
ATOM 1002 N N . GLY A 1 133 ? 19.776 0.748 -8.738 1.00 94.25 133 GLY A N 1
ATOM 1003 C CA . GLY A 1 133 ? 18.676 1.584 -9.226 1.00 94.25 133 GLY A CA 1
ATOM 1004 C C . GLY A 1 133 ? 18.073 2.484 -8.141 1.00 94.25 133 GLY A C 1
ATOM 1005 O O . GLY A 1 133 ? 18.764 3.291 -7.517 1.00 94.25 133 GLY A O 1
ATOM 1006 N N . PHE A 1 134 ? 16.768 2.345 -7.915 1.00 95.75 134 PHE A N 1
ATOM 1007 C CA . PHE A 1 134 ? 16.000 3.096 -6.922 1.00 95.75 134 PHE A CA 1
ATOM 1008 C C . PHE A 1 134 ? 16.101 2.537 -5.499 1.00 95.75 134 PHE A C 1
ATOM 1010 O O . PHE A 1 134 ? 15.506 3.133 -4.597 1.00 95.75 134 PHE A O 1
ATOM 1017 N N . LYS A 1 135 ? 16.835 1.432 -5.296 1.00 96.81 135 LYS A N 1
ATOM 1018 C CA . LYS A 1 135 ? 17.092 0.805 -3.988 1.00 96.81 135 LYS A CA 1
ATOM 1019 C C . LYS A 1 135 ? 15.799 0.570 -3.202 1.00 96.81 135 LYS A C 1
ATO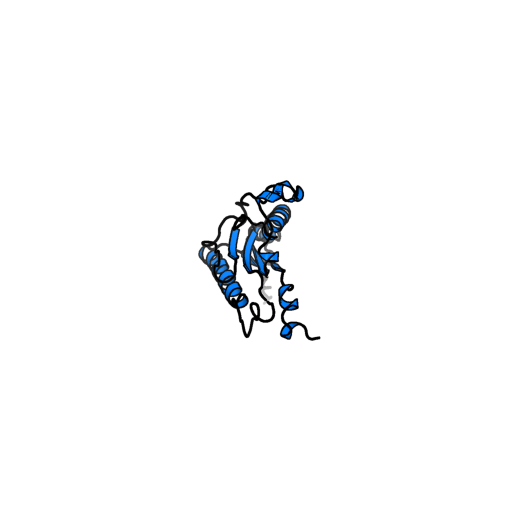M 1021 O O . LYS A 1 135 ? 15.624 1.034 -2.075 1.00 96.81 135 LYS A O 1
ATOM 1026 N N . MET A 1 136 ? 14.861 -0.126 -3.832 1.00 98.31 136 MET A N 1
ATOM 1027 C CA . MET A 1 136 ? 13.520 -0.355 -3.305 1.00 98.31 136 MET A CA 1
ATOM 1028 C C . MET A 1 136 ? 13.498 -1.278 -2.087 1.00 98.31 136 MET A C 1
ATOM 1030 O O . MET A 1 136 ? 12.703 -1.028 -1.186 1.00 98.31 136 MET A O 1
ATOM 1034 N N . TYR A 1 137 ? 14.376 -2.282 -2.003 1.00 98.50 137 TYR A N 1
ATOM 1035 C CA . TYR A 1 137 ? 14.440 -3.157 -0.825 1.00 98.50 137 TYR A CA 1
ATOM 1036 C C . TYR A 1 137 ? 14.787 -2.413 0.481 1.00 98.50 137 TYR A C 1
ATOM 1038 O O . TYR A 1 137 ? 13.981 -2.454 1.418 1.00 98.50 137 TYR A O 1
ATOM 1046 N N . PRO A 1 138 ? 15.917 -1.677 0.584 1.00 98.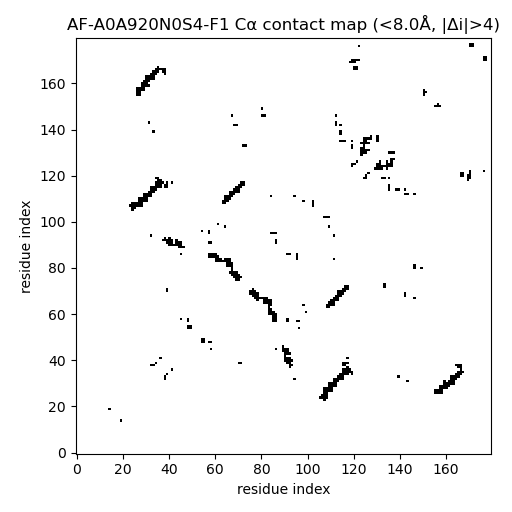31 138 PRO A N 1
ATOM 1047 C CA . PRO A 1 138 ? 16.230 -0.941 1.809 1.00 98.31 138 PRO A CA 1
ATOM 1048 C C . PRO A 1 138 ? 15.196 0.152 2.109 1.00 98.31 138 PRO A C 1
ATOM 1050 O O . PRO A 1 138 ? 14.853 0.363 3.271 1.00 98.31 138 PRO A O 1
ATOM 1053 N N . LEU A 1 139 ? 14.630 0.788 1.077 1.00 98.44 139 LEU A N 1
ATOM 1054 C CA . LEU A 1 139 ? 13.524 1.732 1.240 1.00 98.44 139 LEU A CA 1
ATOM 1055 C C . LEU A 1 139 ? 12.278 1.064 1.843 1.00 98.44 139 LEU A C 1
ATOM 1057 O O . LEU A 1 139 ? 11.640 1.633 2.727 1.00 98.44 139 LEU A O 1
ATOM 1061 N N . ALA A 1 140 ? 11.913 -0.133 1.380 1.00 98.62 140 ALA A N 1
ATOM 1062 C CA . ALA A 1 140 ? 10.769 -0.860 1.915 1.00 98.62 140 ALA A CA 1
ATOM 1063 C C . ALA A 1 140 ? 10.980 -1.220 3.389 1.00 98.62 140 ALA A C 1
ATOM 1065 O O . ALA A 1 140 ? 10.077 -1.014 4.199 1.00 98.62 140 ALA A O 1
ATOM 1066 N N . LEU A 1 141 ? 12.186 -1.664 3.758 1.00 98.62 141 LEU A N 1
ATOM 1067 C CA . LEU A 1 141 ? 12.545 -1.903 5.157 1.00 98.62 141 LEU A CA 1
ATOM 1068 C C . LEU A 1 141 ? 12.448 -0.634 6.014 1.00 98.62 141 LEU A C 1
ATOM 1070 O O . LEU A 1 141 ? 11.901 -0.696 7.113 1.00 98.62 141 LEU A O 1
ATOM 1074 N N . GLU A 1 142 ? 12.948 0.505 5.530 1.00 98.56 142 G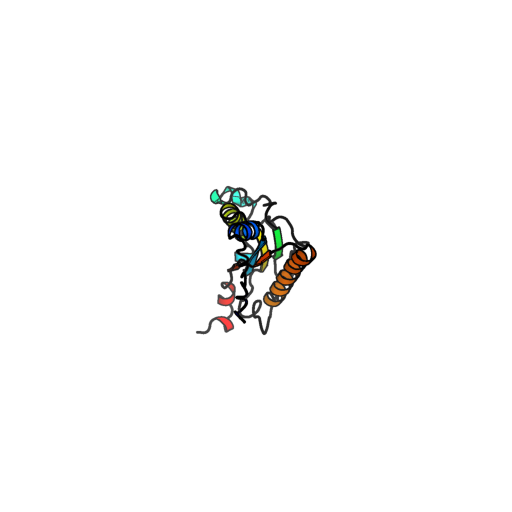LU A N 1
ATOM 1075 C CA . GLU A 1 142 ? 12.855 1.801 6.217 1.00 98.56 142 GLU A CA 1
ATOM 1076 C C . GLU A 1 142 ? 11.394 2.193 6.485 1.00 98.56 142 GLU A C 1
ATOM 1078 O O . GLU A 1 142 ? 11.023 2.507 7.620 1.00 98.56 142 GLU A O 1
ATOM 1083 N N . VAL A 1 143 ? 10.545 2.139 5.457 1.00 98.81 143 VAL A N 1
ATOM 1084 C CA . VAL A 1 143 ? 9.135 2.542 5.558 1.00 98.81 143 VAL A CA 1
ATOM 1085 C C . VAL A 1 143 ? 8.353 1.582 6.452 1.00 98.81 143 VAL A C 1
ATOM 1087 O O . VAL A 1 143 ? 7.572 2.031 7.289 1.00 98.81 143 VAL A O 1
ATOM 1090 N N . VAL A 1 144 ? 8.587 0.271 6.339 1.00 98.81 144 VAL A N 1
ATOM 1091 C CA . VAL A 1 144 ? 7.946 -0.720 7.215 1.00 98.81 144 VAL A CA 1
ATOM 1092 C C . VAL A 1 144 ? 8.358 -0.488 8.665 1.00 98.81 144 VAL A C 1
ATOM 1094 O O . VAL A 1 144 ? 7.492 -0.329 9.522 1.00 98.81 144 VAL A O 1
ATOM 1097 N N . ARG A 1 145 ? 9.661 -0.393 8.953 1.00 98.81 145 ARG A N 1
ATOM 1098 C CA . ARG A 1 145 ? 10.160 -0.202 10.324 1.00 98.81 145 ARG A CA 1
ATOM 1099 C C . ARG A 1 145 ? 9.658 1.095 10.947 1.00 98.81 145 ARG A C 1
ATOM 1101 O O . ARG A 1 145 ? 9.211 1.073 12.088 1.00 98.81 145 ARG A O 1
ATOM 1108 N N . SER A 1 146 ? 9.699 2.205 10.214 1.00 98.75 146 SER A N 1
ATOM 1109 C CA . SER A 1 146 ? 9.226 3.497 10.728 1.00 98.75 146 SER A CA 1
ATOM 1110 C C . SER A 1 146 ? 7.711 3.510 10.970 1.00 98.75 146 SER A C 1
ATOM 1112 O O . SER A 1 146 ? 7.272 3.977 12.020 1.00 98.75 146 SER A O 1
ATOM 1114 N N . SER A 1 147 ? 6.917 2.916 10.072 1.00 98.81 147 SER A N 1
ATOM 1115 C CA . SER A 1 147 ? 5.459 2.801 10.241 1.00 98.81 147 SER A CA 1
ATOM 1116 C C . SER A 1 147 ? 5.086 1.953 11.463 1.00 98.81 147 SER A C 1
ATOM 1118 O O . SER A 1 147 ? 4.185 2.313 12.222 1.00 98.81 147 SER A O 1
ATOM 1120 N N . LEU A 1 148 ? 5.791 0.839 11.683 1.00 98.81 148 LEU A N 1
ATOM 1121 C CA . LEU A 1 148 ? 5.591 -0.024 12.851 1.00 98.81 148 LEU A CA 1
ATOM 1122 C C . LEU A 1 148 ? 6.046 0.651 14.154 1.00 98.81 148 LEU A C 1
ATOM 1124 O O . LEU A 1 148 ? 5.311 0.627 15.138 1.00 98.81 148 LEU A O 1
ATOM 1128 N N . ALA A 1 149 ? 7.186 1.348 14.141 1.00 98.75 149 ALA A N 1
ATOM 1129 C CA . ALA A 1 149 ? 7.665 2.110 15.295 1.00 98.75 149 ALA A CA 1
ATOM 1130 C C . ALA A 1 149 ? 6.684 3.220 15.715 1.00 98.75 149 ALA A C 1
ATOM 1132 O O . ALA A 1 149 ? 6.568 3.549 16.898 1.00 98.75 149 ALA A O 1
ATOM 1133 N N . GLU A 1 150 ? 5.940 3.798 14.769 1.00 98.50 150 GLU A N 1
ATOM 1134 C CA . GLU A 1 150 ? 4.874 4.745 15.088 1.00 98.50 150 GLU A CA 1
ATOM 1135 C C . GLU A 1 150 ? 3.703 4.079 15.834 1.00 98.50 150 GLU A C 1
ATOM 1137 O O . GLU A 1 150 ? 3.152 4.675 16.765 1.00 98.50 150 GLU A O 1
ATOM 1142 N N . LEU A 1 151 ? 3.345 2.838 15.479 1.00 98.50 151 LEU A N 1
ATOM 1143 C CA . LEU A 1 151 ? 2.351 2.056 16.223 1.00 98.50 151 LEU A CA 1
ATOM 1144 C C . LEU A 1 151 ? 2.844 1.746 17.641 1.00 98.50 151 LEU A C 1
ATOM 1146 O O . LEU A 1 151 ? 2.085 1.939 18.595 1.00 98.50 151 LEU A O 1
ATOM 1150 N N . ASP A 1 152 ? 4.117 1.369 17.790 1.00 98.56 152 ASP A N 1
ATOM 1151 C CA . ASP A 1 152 ? 4.751 1.120 19.091 1.00 98.56 152 ASP A CA 1
ATOM 1152 C C . ASP A 1 152 ? 4.736 2.374 19.974 1.00 98.56 152 ASP A C 1
ATOM 1154 O O . ASP A 1 152 ? 4.305 2.332 21.130 1.00 98.56 152 ASP A O 1
ATOM 1158 N N . LYS A 1 153 ? 5.111 3.533 19.416 1.00 98.38 153 LYS A N 1
ATOM 1159 C CA . LYS A 1 153 ? 5.075 4.828 20.118 1.00 98.38 153 LYS A CA 1
ATOM 1160 C C . LYS A 1 153 ? 3.669 5.175 20.611 1.00 98.38 153 LYS A C 1
ATOM 1162 O O . LYS A 1 153 ? 3.513 5.741 21.693 1.00 98.38 153 LYS A O 1
ATOM 1167 N N . ARG A 1 154 ? 2.644 4.830 19.828 1.00 97.62 154 ARG A N 1
ATOM 1168 C CA . ARG A 1 154 ? 1.225 5.020 20.169 1.00 97.62 154 ARG A CA 1
ATOM 1169 C C . ARG A 1 154 ? 0.660 3.890 21.043 1.00 97.62 154 ARG A C 1
ATOM 1171 O O . ARG A 1 154 ? -0.509 3.962 21.414 1.00 97.62 154 ARG A O 1
ATOM 1178 N N . LYS A 1 155 ? 1.467 2.879 21.391 1.00 97.88 155 LYS A N 1
ATOM 1179 C CA . LYS A 1 155 ? 1.078 1.682 22.157 1.00 97.88 155 LYS A CA 1
ATOM 1180 C C . LYS A 1 155 ? -0.097 0.923 21.525 1.00 97.88 155 LYS A C 1
ATOM 1182 O O . LYS A 1 155 ? -0.960 0.406 22.232 1.00 97.88 155 LYS A O 1
ATOM 1187 N N . ILE A 1 156 ? -0.150 0.880 20.193 1.00 97.38 156 ILE A N 1
ATOM 1188 C CA . ILE A 1 156 ? -1.172 0.139 19.449 1.00 97.38 156 ILE A CA 1
ATOM 1189 C C . ILE A 1 156 ? -0.669 -1.297 19.252 1.00 97.38 156 ILE A C 1
ATOM 1191 O O . ILE A 1 156 ? 0.316 -1.479 18.540 1.00 97.38 156 ILE A O 1
ATOM 1195 N N . PRO A 1 157 ? -1.321 -2.323 19.828 1.00 97.19 157 PRO A N 1
ATOM 1196 C CA . PRO A 1 157 ? -0.929 -3.706 19.590 1.00 97.19 157 PRO A CA 1
ATOM 1197 C C . PRO A 1 157 ? -1.206 -4.087 18.133 1.00 97.19 157 PRO A C 1
ATOM 1199 O O . PRO A 1 157 ? -2.322 -3.901 17.636 1.00 97.19 157 PRO A O 1
ATOM 1202 N N . TYR A 1 158 ? -0.206 -4.651 17.459 1.00 98.19 158 TYR A N 1
ATOM 1203 C CA . TYR A 1 158 ? -0.320 -5.080 16.069 1.00 98.19 158 TYR A CA 1
ATOM 1204 C C . TYR A 1 158 ? 0.310 -6.452 15.825 1.00 98.19 158 TYR A C 1
ATOM 1206 O O . TYR A 1 158 ? 1.146 -6.926 16.592 1.00 98.19 158 TYR A O 1
ATOM 1214 N N . ARG A 1 159 ? -0.093 -7.074 14.716 1.00 98.00 159 ARG A N 1
ATOM 1215 C CA . ARG A 1 159 ? 0.526 -8.270 14.138 1.00 98.00 159 ARG A CA 1
ATOM 1216 C C . ARG A 1 159 ? 0.708 -8.045 12.643 1.00 98.00 159 ARG A C 1
ATOM 1218 O O . ARG A 1 159 ? -0.221 -7.586 11.982 1.00 98.00 159 ARG A O 1
ATOM 1225 N N . ILE A 1 160 ? 1.886 -8.365 12.110 1.00 98.50 160 ILE A N 1
ATOM 1226 C CA . ILE A 1 160 ? 2.074 -8.442 10.657 1.00 98.50 160 ILE A CA 1
ATOM 1227 C C . ILE A 1 160 ? 1.341 -9.694 10.179 1.00 98.50 160 ILE A C 1
ATOM 1229 O O . ILE A 1 160 ? 1.690 -10.803 10.572 1.00 98.50 160 ILE A O 1
ATOM 1233 N N . GLU A 1 161 ? 0.300 -9.495 9.381 1.00 98.31 161 GLU A N 1
ATOM 1234 C CA . GLU A 1 161 ? -0.633 -10.545 8.972 1.00 98.31 161 GLU A CA 1
ATOM 1235 C C . GLU A 1 161 ? -0.292 -11.119 7.597 1.00 98.31 161 GLU A C 1
ATOM 1237 O O . GLU A 1 161 ? -0.553 -12.286 7.323 1.00 98.31 161 GLU A O 1
ATOM 1242 N N . GLY A 1 162 ? 0.298 -10.309 6.719 1.00 98.31 162 GLY A N 1
ATOM 1243 C CA . GLY A 1 162 ? 0.612 -10.755 5.371 1.00 98.31 162 GLY A CA 1
ATOM 1244 C C . GLY A 1 162 ? 1.490 -9.793 4.589 1.00 98.31 162 GLY A C 1
ATOM 1245 O O . GLY A 1 162 ? 1.584 -8.601 4.897 1.00 98.31 162 GLY A O 1
ATOM 1246 N N . PHE A 1 163 ? 2.111 -10.344 3.551 1.00 98.56 163 PHE A N 1
ATOM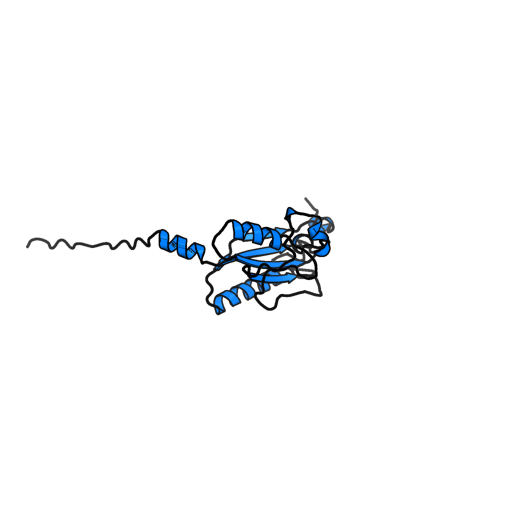 1247 C CA . PHE A 1 163 ? 2.947 -9.635 2.595 1.00 98.56 163 PHE A CA 1
ATOM 1248 C C . PHE A 1 163 ? 2.446 -9.924 1.178 1.00 98.56 163 PHE A C 1
ATOM 1250 O O . PHE A 1 163 ? 2.400 -11.076 0.749 1.00 98.56 163 PHE A O 1
ATOM 1257 N N . MET A 1 164 ? 2.062 -8.877 0.457 1.00 98.69 164 MET A N 1
ATOM 1258 C CA . MET A 1 164 ? 1.542 -8.932 -0.902 1.00 98.69 164 MET A CA 1
ATOM 1259 C C . MET A 1 164 ? 2.608 -8.393 -1.842 1.00 98.69 164 MET A C 1
ATOM 1261 O O . MET A 1 164 ? 3.034 -7.243 -1.725 1.00 98.69 164 MET A O 1
ATOM 1265 N N . TRP A 1 165 ? 3.005 -9.225 -2.797 1.00 98.50 165 TRP A N 1
ATOM 1266 C CA . TRP A 1 165 ? 4.054 -8.933 -3.762 1.00 98.50 165 TRP A CA 1
ATOM 1267 C C . TRP A 1 165 ? 3.487 -8.925 -5.180 1.00 98.50 165 TRP A C 1
ATOM 1269 O O . TRP A 1 165 ? 2.809 -9.873 -5.568 1.00 98.50 165 TRP A O 1
ATOM 1279 N N . HIS A 1 166 ? 3.755 -7.873 -5.957 1.00 98.06 166 HIS A N 1
ATOM 1280 C CA . HIS A 1 166 ? 3.405 -7.842 -7.382 1.00 98.06 166 HIS A CA 1
ATOM 1281 C C . HIS A 1 166 ? 4.517 -7.181 -8.199 1.00 98.06 166 HIS A C 1
ATOM 1283 O O . HIS A 1 166 ? 4.627 -5.952 -8.271 1.00 98.06 166 HIS A O 1
ATOM 1289 N N . GLN A 1 167 ? 5.357 -8.023 -8.792 1.00 96.44 167 GLN A N 1
ATOM 1290 C CA . GLN A 1 167 ? 6.557 -7.646 -9.525 1.00 96.44 167 GLN A CA 1
ATOM 1291 C C . GLN A 1 167 ? 6.920 -8.753 -10.529 1.00 96.44 167 GLN A C 1
ATOM 1293 O O . GLN A 1 167 ? 6.481 -9.890 -10.360 1.00 96.44 167 GLN A O 1
ATOM 1298 N N . GLY A 1 168 ? 7.693 -8.413 -11.562 1.00 94.38 168 GLY A N 1
ATOM 1299 C CA . GLY A 1 168 ? 8.376 -9.385 -12.422 1.00 94.38 168 GLY A CA 1
ATOM 1300 C C . GLY A 1 168 ? 8.466 -8.938 -13.876 1.00 94.38 168 GLY A C 1
ATOM 1301 O O . GLY A 1 168 ? 9.390 -9.315 -14.589 1.00 94.38 168 GLY A O 1
ATOM 1302 N N . GLU A 1 169 ? 7.547 -8.082 -14.328 1.00 94.38 169 GLU A N 1
ATOM 1303 C CA . GLU A 1 169 ? 7.457 -7.740 -15.749 1.00 94.38 169 GLU A CA 1
ATOM 1304 C C . GLU A 1 169 ? 8.692 -6.977 -16.245 1.00 94.38 169 GLU A C 1
ATOM 1306 O O . GLU A 1 169 ? 9.026 -7.069 -17.421 1.00 94.38 169 GLU A O 1
ATOM 1311 N N . ASN A 1 170 ? 9.388 -6.237 -15.372 1.00 93.00 170 ASN A N 1
ATOM 1312 C CA . ASN A 1 170 ? 10.567 -5.486 -15.794 1.00 93.00 170 ASN A CA 1
ATOM 1313 C C . ASN A 1 170 ? 11.837 -6.348 -15.876 1.00 93.00 170 ASN A C 1
ATOM 1315 O O . ASN A 1 170 ? 12.714 -6.053 -16.684 1.00 93.00 170 ASN A O 1
ATOM 1319 N N . ASP A 1 171 ? 11.939 -7.425 -15.089 1.00 91.25 171 ASP A N 1
ATOM 1320 C CA . ASP A 1 171 ? 13.066 -8.369 -15.158 1.00 91.25 171 ASP A CA 1
ATOM 1321 C C . ASP A 1 171 ? 13.153 -9.045 -16.529 1.00 91.25 171 ASP A C 1
ATOM 1323 O O . ASP A 1 171 ? 14.250 -9.285 -17.025 1.00 91.25 171 ASP A O 1
ATOM 1327 N N . MET A 1 172 ? 12.012 -9.219 -17.206 1.00 89.81 172 MET A N 1
ATOM 1328 C CA . MET A 1 172 ? 11.931 -9.744 -18.574 1.00 89.81 172 MET A CA 1
ATOM 1329 C C . MET A 1 172 ? 12.646 -8.889 -19.628 1.00 89.81 172 MET A C 1
ATOM 1331 O O . MET A 1 172 ? 12.754 -9.324 -20.773 1.00 89.81 172 MET A O 1
ATOM 1335 N N . PHE A 1 173 ? 13.115 -7.685 -19.290 1.00 87.38 173 PHE A N 1
ATOM 1336 C CA . PHE A 1 173 ? 13.883 -6.829 -20.198 1.00 87.38 173 PHE A CA 1
ATOM 1337 C C . PHE A 1 173 ? 15.373 -6.761 -19.856 1.00 87.38 173 PHE A C 1
ATOM 1339 O O . PHE A 1 173 ? 16.151 -6.259 -20.670 1.00 87.38 173 PHE A O 1
ATOM 1346 N N . ASN A 1 174 ? 15.795 -7.283 -18.700 1.00 84.69 174 ASN A N 1
ATOM 1347 C CA . ASN A 1 174 ? 17.205 -7.336 -18.339 1.00 84.69 174 ASN A CA 1
ATOM 1348 C C . ASN A 1 174 ? 17.790 -8.719 -18.643 1.00 84.69 174 ASN A C 1
ATOM 1350 O O . ASN A 1 174 ? 17.447 -9.703 -17.995 1.00 84.69 174 ASN A O 1
ATOM 1354 N N . LYS A 1 175 ? 18.719 -8.779 -19.605 1.00 86.69 175 LYS A N 1
ATOM 1355 C CA . LYS A 1 175 ? 19.369 -10.028 -20.028 1.00 86.69 175 LYS A CA 1
ATOM 1356 C C . LYS A 1 175 ? 20.093 -10.744 -18.891 1.00 86.69 175 LYS A C 1
ATOM 1358 O O . LYS A 1 175 ? 20.171 -11.964 -18.943 1.00 86.69 175 LYS A O 1
ATOM 1363 N N . ASP A 1 176 ? 20.565 -10.015 -17.883 1.00 85.12 176 ASP A N 1
ATOM 1364 C CA . ASP A 1 176 ? 21.264 -10.588 -16.730 1.00 85.12 176 ASP A CA 1
ATOM 1365 C C . ASP A 1 176 ? 20.316 -11.383 -15.813 1.00 85.12 176 ASP A C 1
ATOM 1367 O O . ASP A 1 176 ? 20.766 -12.237 -15.055 1.00 85.12 176 ASP A O 1
ATOM 1371 N N . PHE A 1 177 ? 19.002 -11.135 -15.897 1.00 82.06 177 PHE A N 1
ATOM 1372 C CA . PHE A 1 177 ? 17.971 -11.780 -15.070 1.00 82.06 177 PHE A CA 1
ATOM 1373 C C . PHE A 1 177 ? 17.124 -12.810 -15.837 1.00 82.06 177 PHE A C 1
ATOM 1375 O O . PHE A 1 177 ? 16.255 -13.454 -15.257 1.00 82.06 177 PHE A O 1
ATOM 1382 N N . MET A 1 178 ? 17.368 -12.972 -17.139 1.00 74.50 178 MET A N 1
ATOM 1383 C CA . MET A 1 178 ? 16.736 -13.980 -17.998 1.00 74.50 178 MET A CA 1
ATOM 1384 C C . MET A 1 178 ? 17.364 -15.392 -18.012 1.00 74.50 178 MET A C 1
ATOM 1386 O O . MET A 1 178 ? 16.674 -16.286 -18.510 1.00 74.50 178 MET A O 1
ATOM 1390 N N . PRO A 1 179 ? 18.622 -15.658 -17.593 1.00 71.94 179 PRO A N 1
ATOM 1391 C CA . PRO A 1 179 ? 19.212 -16.975 -17.825 1.00 71.94 179 PRO A CA 1
ATOM 1392 C C . PRO A 1 179 ? 18.593 -18.065 -16.944 1.00 71.94 179 PRO A C 1
ATOM 1394 O O . PRO A 1 179 ? 18.499 -17.908 -15.727 1.00 71.94 179 PRO A O 1
ATOM 1397 N N . ASN A 1 180 ? 18.223 -19.170 -17.599 1.00 56.78 180 ASN A N 1
ATOM 1398 C CA . ASN A 1 180 ? 17.986 -20.483 -16.994 1.00 56.78 180 ASN A CA 1
ATOM 1399 C C . ASN A 1 180 ? 19.316 -21.185 -16.718 1.00 56.78 180 ASN A C 1
ATOM 1401 O O . ASN A 1 180 ? 20.162 -21.175 -17.645 1.00 56.78 180 ASN A O 1
#

Radius of gyration: 22.36 Å; Cα contacts (8 Å, |Δi|>4): 306; chains: 1; bounding box: 43×52×84 Å

Solvent-accessible surface area (backbone atoms only — not comparable to full-atom values): 10239 Å² total; per-residue (Å²): 138,83,83,84,81,82,82,81,80,78,80,76,82,73,75,55,69,68,60,56,51,58,49,55,42,60,32,30,34,32,34,39,36,35,34,11,30,72,43,51,11,62,95,44,46,44,89,54,33,80,81,40,71,95,50,54,70,53,74,46,69,41,74,79,30,39,25,31,42,42,36,44,67,88,77,58,52,63,54,83,60,74,39,56,32,51,56,60,97,59,18,48,33,61,65,55,62,47,49,60,52,49,58,74,74,43,79,31,44,45,32,39,40,37,36,22,23,56,86,46,30,58,82,31,15,46,21,85,88,67,52,32,92,79,30,46,33,66,49,41,52,51,54,51,51,53,57,49,51,52,33,56,76,68,70,51,61,67,45,83,72,48,77,46,78,37,75,56,79,45,31,80,73,39,75,90,69,62,77,131

Nearest PDB structures (foldseek):
  2apj-assembly4_D  TM=6.799E-01  e=1.769E-06  Arabidopsis thaliana
  6q99-assembly1_A  TM=3.286E-01  e=8.975E+00  Orthohantavirus andesense

Sequence (180 aa):
MPSLLSLLVLWAVAVPLRAAEIADDKTLRVFIFAGQSNMVGSDSKVKDIKRFPPFVGLEQPQESVRFSYCLGRQNKTRSDGWVALQPVNGIVGPELSFARKVSAAIKAPIAIIKVAAGGTHLGGDWNPDEPSGFKMYPLALEVVRSSLAELDKRKIPYRIEGFMWHQGENDMFNKDFMPN

Secondary structure (DSSP, 8-state):
----------------HHHHHHHHTTSEEEEEEEESHHHHTTT--GGGGGGSGGGTTTTS-EEEEEEEEEE-SSS-EE-SSSEEE--BTTB--HHHHHHHHHHHH-SS-EEEEEEE-TT--TTTTT-SSS--TT-HHHHHHHHHHHHHHHHHHTT--EEEEEEEEE--TTGGG-GGG---

pLDDT: mean 90.91, std 14.41, range [41.72, 98.94]

Mean predicted aligned error: 7.22 Å

Foldseek 3Di:
DDDDDDDPPPPPPPPDVVVVVVVVLAAEAEEEQEAECQQLQPPAALVCQVVPVVRPPLQDFPQLEWEWEWEEAPDTDTDPATDTDHDDPRGDHPVSVVQVVVVVVGSYGYYYYYQYYHLDACVELCDPPHHHGRVRNVVSVVRVVVNVVVCVVVVRHHDHNYYHYDYDPNLVVDPVSPDD